Protein AF-A0A229SM67-F1 (afdb_monomer_lite)

Foldseek 3Di:
DVVVVVVLVVVLVVLLVVLLVLLVVLLVLLVVLLPDFAAQDPPGDRPPSLVCNVVSLVVSVVSLVVNVVRDDPQLNVLSVQLSVLSVVSSVVSVCLSVVDRNDRVVSVVVSVVSVVVSSVSNVVSSVSSVVSVVCVVDVVVDCLLVLLVQLCVLPPCPPPLNVVLVVLDQPQKFFLVNLVSLVSSLVSLVPPPNPDPDVVLVVLSVLLSVLSVQLNVLLVCWADDPPDPPGRITGLDPCCCPVPVPVSVVSSVSNNVSSVSNVVSVVVSVVVSVVPDPDDPPDDPDDDPDDDDDDDDDD

pLDDT: mean 74.36, std 17.08, range [28.66, 95.19]

Secondary structure (DSSP, 8-state):
-THHHHHHHHHHHHHHHHHHHHHHHHHHHHHHHHTSPPPSSTTSPPPHHHHHHHHHHHHHHHHHHHHHHHS-HHHHHHHHHHHHHHHHHHHHHHHHHHH-TT-HHHHHHHHHHHHHHHHHHHHHHHHHHHHHHHHHHHTTS-HHHHHHHHHHHHS-TT-HHHHHHHT----SEEEHHHHHHHHHHHHHHHHS----SSHHHHHHHHHHHHHHHHHHHHHTT-B--TT-TT--EEE--TTHHHH-HHHHHHHHHHHHHHHHHHHHHHHHHHHHHHTTS----------------------

Structure (mmCIF, N/CA/C/O backbone):
data_AF-A0A229SM67-F1
#
_entry.id   AF-A0A229SM67-F1
#
loop_
_atom_site.group_PDB
_atom_site.id
_atom_site.type_symbol
_atom_site.label_atom_id
_atom_site.label_alt_id
_atom_site.label_comp_id
_atom_site.label_asym_id
_atom_site.label_entity_id
_atom_site.label_seq_id
_atom_site.pdbx_PDB_ins_code
_atom_site.Cartn_x
_atom_site.Cartn_y
_atom_site.Cartn_z
_atom_site.occupancy
_atom_site.B_iso_or_equiv
_atom_site.auth_seq_id
_atom_site.auth_comp_id
_atom_site.auth_asym_id
_atom_site.auth_atom_id
_atom_site.pdbx_PDB_model_num
ATOM 1 N N . MET A 1 1 ? 16.888 -5.916 16.681 1.00 35.03 1 MET A N 1
ATOM 2 C CA . MET A 1 1 ? 16.927 -6.885 15.561 1.00 35.03 1 MET A CA 1
ATOM 3 C C . MET A 1 1 ? 15.943 -6.554 14.436 1.00 35.03 1 MET A C 1
ATOM 5 O O . MET A 1 1 ? 16.311 -6.764 13.295 1.00 35.03 1 MET A O 1
ATOM 9 N N . ALA A 1 2 ? 14.765 -5.972 14.706 1.00 32.78 2 ALA A N 1
ATOM 10 C CA . ALA A 1 2 ? 13.809 -5.564 13.661 1.00 32.78 2 ALA A CA 1
ATOM 11 C C . ALA A 1 2 ? 14.259 -4.377 12.771 1.00 32.78 2 ALA A C 1
ATOM 13 O O . ALA A 1 2 ? 13.828 -4.287 11.632 1.00 32.78 2 ALA A O 1
ATOM 14 N N . HIS A 1 3 ? 15.169 -3.514 13.245 1.00 28.98 3 HIS A N 1
ATOM 15 C CA . HIS A 1 3 ? 15.695 -2.375 12.468 1.00 28.98 3 HIS A CA 1
ATOM 16 C C . HIS A 1 3 ? 16.619 -2.766 11.295 1.00 28.98 3 HIS A C 1
ATOM 18 O O . HIS A 1 3 ? 16.755 -1.996 10.357 1.00 28.98 3 HIS A O 1
ATOM 24 N N . TYR A 1 4 ? 17.228 -3.957 11.325 1.00 28.66 4 TYR A N 1
ATOM 25 C CA . TYR A 1 4 ? 18.212 -4.384 10.315 1.00 28.66 4 TYR A CA 1
ATOM 26 C C . TYR A 1 4 ? 17.575 -4.926 9.025 1.00 28.66 4 TYR A C 1
ATOM 28 O O . TYR A 1 4 ? 18.214 -4.948 7.979 1.00 28.66 4 TYR A O 1
ATOM 36 N N . LEU A 1 5 ? 16.322 -5.390 9.090 1.00 35.59 5 LEU A N 1
ATOM 37 C CA . LEU A 1 5 ? 15.627 -5.976 7.937 1.00 35.59 5 LEU A CA 1
ATOM 38 C C . LEU A 1 5 ? 14.952 -4.914 7.053 1.00 35.59 5 LEU A C 1
ATOM 40 O O . LEU A 1 5 ? 14.727 -5.167 5.870 1.00 35.59 5 LEU A O 1
ATOM 44 N N . ASP A 1 6 ? 14.658 -3.740 7.618 1.00 36.56 6 ASP A N 1
ATOM 45 C CA . ASP A 1 6 ? 14.006 -2.624 6.920 1.00 36.56 6 ASP A CA 1
ATOM 46 C C . ASP A 1 6 ? 15.023 -1.788 6.113 1.00 36.56 6 ASP A C 1
ATOM 48 O O . ASP A 1 6 ? 14.778 -1.448 4.954 1.00 36.56 6 ASP A O 1
ATOM 52 N N . GLU A 1 7 ? 16.232 -1.577 6.657 1.00 43.41 7 GLU A N 1
ATOM 53 C CA . GLU A 1 7 ? 17.351 -0.943 5.934 1.00 43.41 7 GLU A CA 1
ATOM 54 C C . GLU A 1 7 ? 17.778 -1.758 4.701 1.00 43.41 7 GLU A C 1
ATOM 56 O O . GLU A 1 7 ? 17.892 -1.207 3.603 1.00 43.41 7 GLU A O 1
ATOM 61 N N . GLY A 1 8 ? 17.902 -3.085 4.835 1.00 47.59 8 GLY A N 1
ATOM 62 C CA . GLY A 1 8 ? 18.318 -3.958 3.731 1.00 47.59 8 GLY A CA 1
ATOM 63 C C . GLY A 1 8 ? 17.329 -4.003 2.556 1.00 47.59 8 GLY A C 1
ATOM 64 O O . GLY A 1 8 ? 17.731 -4.214 1.412 1.00 47.59 8 GLY A O 1
ATOM 65 N N . ARG A 1 9 ? 16.029 -3.762 2.789 1.00 51.59 9 ARG A N 1
ATOM 66 C CA . ARG A 1 9 ? 15.006 -3.761 1.724 1.00 51.59 9 ARG A CA 1
ATOM 67 C C . ARG A 1 9 ? 15.067 -2.483 0.878 1.00 51.59 9 ARG A C 1
ATOM 69 O O . ARG A 1 9 ? 14.961 -2.554 -0.349 1.00 51.59 9 ARG A O 1
ATOM 76 N N . GLY A 1 10 ? 15.273 -1.330 1.518 1.00 59.19 10 GLY A N 1
ATOM 77 C CA . GLY A 1 10 ? 15.520 -0.063 0.824 1.00 59.19 10 GLY A CA 1
ATOM 78 C C . GLY A 1 10 ? 16.834 -0.086 0.041 1.00 59.19 10 GLY A C 1
ATOM 79 O O . GLY A 1 10 ? 16.895 0.388 -1.094 1.00 59.19 10 GLY A O 1
ATOM 80 N N . GLU A 1 11 ? 17.861 -0.712 0.611 1.00 64.56 11 GLU A N 1
ATOM 81 C CA . GLU A 1 11 ? 19.179 -0.868 -0.002 1.00 64.56 11 GLU A CA 1
ATOM 82 C C . GLU A 1 11 ? 19.124 -1.683 -1.305 1.00 64.56 11 GLU A C 1
ATOM 84 O O . GLU A 1 11 ? 19.594 -1.212 -2.340 1.00 64.56 11 GLU A O 1
ATOM 89 N N . VAL A 1 12 ? 18.445 -2.838 -1.322 1.00 66.75 12 VAL A N 1
ATOM 90 C CA . VAL A 1 12 ? 18.331 -3.690 -2.526 1.00 66.75 12 VAL A CA 1
ATOM 91 C C . VAL A 1 12 ? 17.613 -2.972 -3.676 1.00 66.75 12 VAL A C 1
ATOM 93 O O . VAL A 1 12 ? 18.037 -3.068 -4.830 1.00 66.75 12 VAL A O 1
ATOM 96 N N . LEU A 1 13 ? 16.539 -2.223 -3.392 1.00 70.00 13 LEU A N 1
ATOM 97 C CA . LEU A 1 13 ? 15.817 -1.456 -4.417 1.00 70.00 13 LEU A CA 1
ATOM 98 C C . LEU A 1 13 ? 16.638 -0.278 -4.942 1.00 70.00 13 LEU A C 1
ATOM 100 O O . LEU A 1 13 ? 16.595 0.010 -6.140 1.00 70.00 13 LEU A O 1
ATOM 104 N N . ASN A 1 14 ? 17.400 0.384 -4.073 1.00 73.56 14 ASN A N 1
ATOM 105 C CA . ASN A 1 14 ? 18.311 1.447 -4.482 1.00 73.56 14 ASN A CA 1
ATOM 106 C C . ASN A 1 14 ? 19.425 0.906 -5.385 1.00 73.56 14 ASN A C 1
ATOM 108 O O . ASN A 1 14 ? 19.701 1.509 -6.422 1.00 73.56 14 ASN A O 1
ATOM 112 N N . VAL A 1 15 ? 19.983 -0.264 -5.065 1.00 72.88 15 VAL A N 1
ATOM 113 C CA . VAL A 1 15 ? 20.985 -0.945 -5.900 1.00 72.88 15 VAL A CA 1
ATOM 114 C C . VAL A 1 15 ? 20.388 -1.369 -7.247 1.00 72.88 15 VAL A C 1
ATOM 116 O O . VAL A 1 15 ? 20.978 -1.081 -8.287 1.00 72.88 15 VAL A O 1
ATOM 119 N N . CYS A 1 16 ? 19.175 -1.936 -7.278 1.00 75.94 16 CYS A N 1
ATOM 120 C CA . CYS A 1 16 ? 18.495 -2.287 -8.535 1.00 75.94 16 CYS A CA 1
ATOM 121 C C . CYS A 1 16 ? 18.203 -1.058 -9.414 1.00 75.94 16 CYS A C 1
ATOM 123 O O . CYS A 1 16 ? 18.394 -1.108 -10.628 1.00 75.94 16 CYS A O 1
ATOM 125 N N . ARG A 1 17 ? 17.765 0.064 -8.822 1.00 80.94 17 ARG A N 1
ATOM 126 C CA . ARG A 1 17 ? 17.540 1.327 -9.551 1.00 80.94 17 ARG A CA 1
ATOM 127 C C . ARG A 1 17 ? 18.841 1.927 -10.070 1.00 80.94 17 ARG A C 1
ATOM 129 O O . ARG A 1 17 ? 18.856 2.446 -11.183 1.00 80.94 17 ARG A O 1
ATOM 136 N N . SER A 1 18 ? 19.905 1.873 -9.271 1.00 78.81 18 SER A N 1
ATOM 137 C CA . SER A 1 18 ? 21.238 2.333 -9.669 1.00 78.81 18 SER A CA 1
ATOM 138 C C . SER A 1 18 ? 21.731 1.550 -10.887 1.00 78.81 18 SER A C 1
ATOM 140 O O . SER A 1 18 ? 22.055 2.154 -11.910 1.00 78.81 18 SER A O 1
ATOM 142 N N . TYR A 1 19 ? 21.640 0.217 -10.822 1.00 83.81 19 TYR A N 1
ATOM 143 C CA . TYR A 1 19 ? 21.992 -0.685 -11.916 1.00 83.81 19 TYR A CA 1
ATOM 144 C C . TYR A 1 19 ? 21.168 -0.420 -13.184 1.00 83.81 19 TYR A C 1
ATOM 146 O O . TYR A 1 19 ? 21.716 -0.292 -14.277 1.00 83.81 19 TYR A O 1
ATOM 154 N N . PHE A 1 20 ? 19.848 -0.257 -13.042 1.00 82.50 20 PHE A N 1
ATOM 155 C CA . PHE A 1 20 ? 18.962 0.045 -14.168 1.00 82.50 20 PHE A CA 1
ATOM 156 C C . PHE A 1 20 ? 19.325 1.361 -14.863 1.00 82.50 20 PHE A C 1
ATOM 158 O O . PHE A 1 20 ? 19.425 1.411 -16.087 1.00 82.50 20 PHE A O 1
ATOM 165 N N . ARG A 1 21 ? 19.570 2.425 -14.088 1.00 81.44 21 ARG A N 1
ATOM 166 C CA . ARG A 1 21 ? 19.962 3.734 -14.631 1.00 81.44 21 ARG A CA 1
ATOM 167 C C . ARG A 1 21 ? 21.306 3.668 -15.348 1.00 81.44 21 ARG A C 1
ATOM 169 O O . ARG A 1 21 ? 21.447 4.274 -16.407 1.00 81.44 21 ARG A O 1
ATOM 176 N N . ALA A 1 22 ? 22.272 2.930 -14.801 1.00 81.25 22 ALA A N 1
ATOM 177 C CA . ALA A 1 22 ? 23.560 2.725 -15.452 1.00 81.25 22 ALA A CA 1
ATOM 178 C C . ALA A 1 22 ? 23.408 1.971 -16.782 1.00 81.25 22 ALA A C 1
ATOM 180 O O . ALA A 1 22 ? 23.983 2.389 -17.784 1.00 81.25 22 ALA A O 1
ATOM 181 N N . ALA A 1 23 ? 22.578 0.924 -16.822 1.00 81.56 23 ALA A N 1
ATOM 182 C CA . ALA A 1 23 ? 22.298 0.175 -18.045 1.00 81.56 23 ALA A CA 1
ATOM 183 C C . ALA A 1 23 ? 21.598 1.034 -19.116 1.00 81.56 23 ALA A C 1
ATOM 185 O O . ALA A 1 23 ? 22.015 1.019 -20.272 1.00 81.56 23 ALA A O 1
ATOM 186 N N . GLN A 1 24 ? 20.599 1.843 -18.742 1.00 82.38 24 GLN A N 1
ATOM 187 C CA . GLN A 1 24 ? 19.925 2.772 -19.664 1.00 82.38 24 GLN A CA 1
ATOM 188 C C . GLN A 1 24 ? 20.869 3.859 -20.196 1.00 82.38 24 GLN A C 1
ATOM 190 O O . GLN A 1 24 ? 20.834 4.198 -21.379 1.00 82.38 24 GLN A O 1
ATOM 195 N N . ALA A 1 25 ? 21.739 4.399 -19.337 1.00 82.62 25 ALA A N 1
ATOM 196 C CA . ALA A 1 25 ? 22.746 5.369 -19.754 1.00 82.62 25 ALA A CA 1
ATOM 197 C C . ALA A 1 25 ? 23.737 4.753 -20.755 1.00 82.62 25 ALA A C 1
ATOM 199 O O . ALA A 1 25 ? 24.050 5.382 -21.768 1.00 82.62 25 ALA 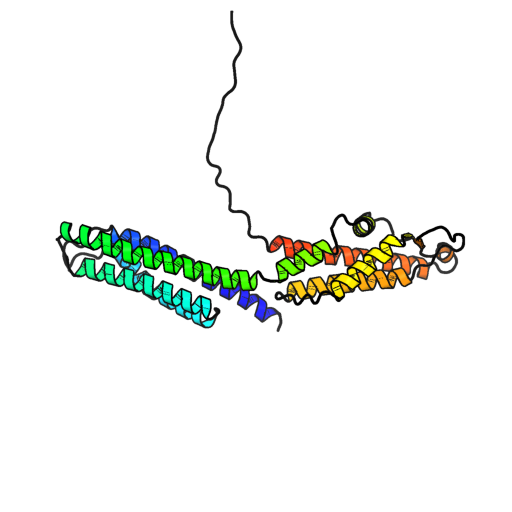A O 1
ATOM 200 N N . LEU A 1 26 ? 24.179 3.511 -20.519 1.00 85.12 26 LEU A N 1
ATOM 201 C CA . LEU A 1 26 ? 25.035 2.788 -21.459 1.00 85.12 26 LEU A CA 1
ATOM 202 C C . LEU A 1 26 ? 24.325 2.454 -22.766 1.00 85.12 26 LEU A C 1
ATOM 204 O O . LEU A 1 26 ? 24.939 2.566 -23.819 1.00 85.12 26 LEU A O 1
ATOM 208 N N . GLN A 1 27 ? 23.048 2.084 -22.728 1.00 86.56 27 GLN A N 1
ATOM 209 C CA . GLN A 1 27 ? 22.262 1.846 -23.934 1.00 86.56 27 GLN A CA 1
ATOM 210 C C . GLN A 1 27 ? 22.185 3.106 -24.809 1.00 86.56 27 GLN A C 1
ATOM 212 O O . GLN A 1 27 ? 22.406 3.045 -26.018 1.00 86.56 27 GLN A O 1
ATOM 217 N N . ALA A 1 28 ? 21.928 4.265 -24.199 1.00 82.81 28 ALA A N 1
ATOM 218 C CA . ALA A 1 28 ? 21.920 5.536 -24.914 1.00 82.81 28 ALA A CA 1
ATOM 219 C C . ALA A 1 28 ? 23.311 5.902 -25.466 1.00 82.81 28 ALA A C 1
ATOM 221 O O . ALA A 1 28 ? 23.411 6.450 -26.565 1.00 82.81 28 ALA A O 1
ATOM 222 N N . ALA A 1 29 ? 24.383 5.598 -24.726 1.00 84.62 29 ALA A N 1
ATOM 223 C CA . ALA A 1 29 ? 25.756 5.802 -25.182 1.00 84.62 29 ALA A CA 1
ATOM 224 C C . ALA A 1 29 ? 26.123 4.870 -26.347 1.00 84.62 29 ALA A C 1
ATOM 226 O O . ALA A 1 29 ? 26.692 5.343 -27.326 1.00 84.62 29 ALA A O 1
ATOM 227 N N . LEU A 1 30 ? 25.720 3.596 -26.283 1.00 83.81 30 LEU A N 1
ATOM 228 C CA . LEU A 1 30 ? 25.856 2.628 -27.370 1.00 83.81 30 LEU A CA 1
ATOM 229 C C . LEU A 1 30 ? 25.161 3.147 -28.626 1.00 83.81 30 LEU A C 1
ATOM 231 O O . LEU A 1 30 ? 25.793 3.262 -29.664 1.00 83.81 30 LEU A O 1
ATOM 235 N N . PHE A 1 31 ? 23.894 3.557 -28.543 1.00 84.31 31 PHE A N 1
ATOM 236 C CA . PHE A 1 31 ? 23.185 4.107 -29.704 1.00 84.31 31 PHE A CA 1
ATOM 237 C C . PHE A 1 31 ? 23.953 5.263 -30.368 1.00 84.31 31 PHE A C 1
ATOM 239 O O . PHE A 1 31 ? 24.062 5.326 -31.590 1.00 84.31 31 PHE A O 1
ATOM 246 N N . ARG A 1 32 ? 24.526 6.167 -29.562 1.00 83.94 32 ARG A N 1
ATOM 247 C CA . ARG A 1 32 ? 25.343 7.285 -30.060 1.00 83.94 32 ARG A CA 1
ATOM 248 C C . ARG A 1 32 ? 26.689 6.840 -30.628 1.00 83.94 32 ARG A C 1
ATOM 250 O O . ARG A 1 32 ? 27.199 7.517 -31.514 1.00 83.94 32 ARG A O 1
ATOM 257 N N . SER A 1 33 ? 27.273 5.763 -30.107 1.00 82.56 33 SER A N 1
ATOM 258 C CA . SER A 1 33 ? 28.550 5.234 -30.582 1.00 82.56 33 SER A CA 1
ATOM 259 C C . SER A 1 33 ? 28.401 4.516 -31.921 1.00 82.56 33 SER A C 1
ATOM 261 O O . SER A 1 33 ? 29.256 4.686 -32.779 1.00 82.56 33 SER A O 1
ATOM 263 N N . TRP A 1 34 ? 27.287 3.815 -32.140 1.00 79.31 34 TRP A N 1
ATOM 264 C CA . TRP A 1 34 ? 26.966 3.164 -33.414 1.00 79.31 34 TRP A CA 1
ATOM 265 C C . TRP A 1 34 ? 26.804 4.162 -34.568 1.00 79.31 34 TRP A C 1
ATOM 267 O O . TRP A 1 34 ? 27.300 3.926 -35.659 1.00 79.31 34 TRP A O 1
ATOM 277 N N . ILE A 1 35 ? 26.207 5.331 -34.315 1.00 77.00 35 ILE A N 1
ATOM 278 C CA . ILE A 1 35 ? 26.079 6.396 -35.328 1.00 77.00 35 ILE A CA 1
ATOM 279 C C . ILE A 1 35 ? 27.312 7.313 -35.421 1.00 77.00 35 ILE A C 1
ATOM 281 O O . ILE A 1 35 ? 27.300 8.284 -36.184 1.00 77.00 35 ILE A O 1
ATOM 285 N N . ALA A 1 36 ? 28.349 7.075 -34.611 1.00 76.81 36 ALA A N 1
ATOM 286 C CA . ALA A 1 36 ? 29.548 7.899 -34.626 1.00 76.81 36 ALA A CA 1
ATOM 287 C C . ALA A 1 36 ? 30.393 7.583 -35.870 1.00 76.81 36 ALA A C 1
ATOM 289 O O . ALA A 1 36 ? 30.535 6.419 -36.247 1.00 76.81 36 ALA A O 1
ATOM 290 N N . PRO A 1 37 ? 31.006 8.595 -36.508 1.00 72.00 37 PRO A N 1
ATOM 291 C CA . PRO A 1 37 ? 31.883 8.346 -37.640 1.00 72.00 37 PRO A CA 1
ATOM 292 C C . PRO A 1 37 ? 33.063 7.444 -37.223 1.00 72.00 37 PRO A C 1
ATOM 294 O O . PRO A 1 37 ? 33.601 7.606 -36.119 1.00 72.00 37 PRO A O 1
ATOM 297 N N . PRO A 1 38 ? 33.484 6.497 -38.083 1.00 68.31 38 PRO A N 1
ATOM 298 C CA . PRO A 1 38 ? 34.637 5.654 -37.802 1.00 68.31 38 PRO A CA 1
ATOM 299 C C . PRO A 1 38 ? 35.906 6.503 -37.704 1.00 68.31 38 PRO A C 1
ATOM 301 O O . PRO A 1 38 ? 36.008 7.571 -38.310 1.00 68.31 38 PRO A O 1
ATOM 304 N N . VAL A 1 39 ? 36.893 6.011 -36.955 1.00 68.00 39 VAL A N 1
ATOM 305 C CA . VAL A 1 39 ? 38.188 6.688 -36.847 1.00 68.00 39 VAL A CA 1
ATOM 306 C C . VAL A 1 39 ? 38.879 6.735 -38.212 1.00 68.00 39 VAL A C 1
ATOM 308 O O . VAL A 1 39 ? 38.902 5.753 -38.960 1.00 68.00 39 VAL A O 1
ATOM 311 N N . GLU A 1 40 ? 39.438 7.898 -38.546 1.00 68.44 40 GLU A N 1
ATOM 312 C CA . GLU A 1 40 ? 40.118 8.127 -39.828 1.00 68.44 40 GLU A CA 1
ATOM 313 C C . GLU A 1 40 ? 41.433 7.334 -39.935 1.00 68.44 40 GLU A C 1
ATOM 315 O O . GLU A 1 40 ? 41.872 6.990 -41.032 1.00 68.44 40 GLU A O 1
ATOM 320 N N . SER A 1 41 ? 42.049 7.010 -38.795 1.00 68.12 41 SER A N 1
ATOM 321 C CA . SER A 1 41 ? 43.261 6.199 -38.682 1.00 68.12 41 SER A CA 1
ATOM 322 C C . SER A 1 41 ? 43.333 5.510 -37.313 1.00 68.12 41 SER A C 1
ATOM 324 O O . SER A 1 41 ? 42.615 5.877 -36.387 1.00 68.12 41 SER A O 1
ATOM 326 N N . LEU A 1 42 ? 44.219 4.519 -37.170 1.00 67.75 42 LEU A N 1
ATOM 327 C CA . LEU A 1 42 ? 44.446 3.818 -35.896 1.00 67.75 42 LEU A CA 1
ATOM 328 C C . LEU A 1 42 ? 45.067 4.713 -34.807 1.00 67.75 42 LEU A C 1
ATOM 330 O O . LEU A 1 42 ? 44.924 4.411 -33.628 1.00 67.75 42 LEU A O 1
ATOM 334 N N . ASP A 1 43 ? 45.731 5.803 -35.201 1.00 73.50 43 ASP A N 1
ATOM 335 C CA . ASP A 1 43 ? 46.362 6.765 -34.287 1.00 73.50 43 ASP A CA 1
ATOM 336 C C . ASP A 1 43 ? 45.416 7.919 -33.896 1.00 73.50 43 ASP A C 1
ATOM 338 O O . ASP A 1 43 ? 45.781 8.789 -33.102 1.00 73.50 43 ASP A O 1
ATOM 342 N N . ALA A 1 44 ? 44.209 7.966 -34.474 1.00 72.81 44 ALA A N 1
ATOM 343 C CA . ALA A 1 44 ? 43.216 8.983 -34.161 1.00 72.81 44 ALA A CA 1
ATOM 344 C C . ALA A 1 44 ? 42.569 8.719 -32.788 1.00 72.81 44 ALA A C 1
ATOM 346 O O . ALA A 1 44 ? 42.375 7.564 -32.401 1.00 72.81 44 ALA A O 1
ATOM 347 N N . PRO A 1 45 ? 42.194 9.775 -32.041 1.00 72.31 45 PRO A N 1
ATOM 348 C CA . PRO A 1 45 ? 41.485 9.604 -30.783 1.00 72.31 45 PRO A CA 1
ATOM 349 C C . PRO A 1 45 ? 40.145 8.896 -31.015 1.00 72.31 45 PRO A C 1
ATOM 351 O O . PRO A 1 45 ? 39.396 9.226 -31.936 1.00 72.31 45 PRO A O 1
ATOM 354 N N . VAL A 1 46 ? 39.847 7.930 -30.147 1.00 73.12 46 VAL A N 1
ATOM 355 C CA . VAL A 1 46 ? 38.573 7.206 -30.132 1.00 73.12 46 VAL A CA 1
ATOM 356 C C . VAL A 1 46 ? 37.425 8.210 -29.941 1.00 73.12 46 VAL A C 1
ATOM 358 O O . VAL A 1 46 ? 37.544 9.099 -29.090 1.00 73.12 46 VAL A O 1
ATOM 361 N N . PRO A 1 47 ? 36.313 8.110 -30.698 1.00 79.44 47 PRO A N 1
ATOM 362 C CA . PRO A 1 47 ? 35.203 9.038 -30.544 1.00 79.44 47 PRO A CA 1
ATOM 363 C C . PRO A 1 47 ? 34.657 9.000 -29.116 1.00 79.44 47 PRO A C 1
ATOM 365 O O . PRO A 1 47 ? 34.538 7.934 -28.513 1.00 79.44 47 PRO A O 1
ATOM 368 N N . GLU A 1 48 ? 34.279 10.162 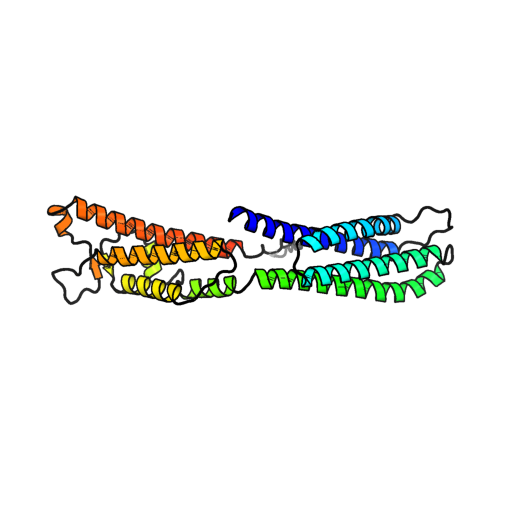-28.584 1.00 81.69 48 GLU A N 1
ATOM 369 C CA . GLU A 1 48 ? 33.851 10.312 -27.186 1.00 81.69 48 GLU A CA 1
ATOM 370 C C . GLU A 1 48 ? 32.744 9.319 -26.797 1.00 81.69 48 GLU A C 1
ATOM 372 O O . GLU A 1 48 ? 32.808 8.698 -25.740 1.00 81.69 48 GLU A O 1
ATOM 377 N N . ALA A 1 49 ? 31.768 9.093 -27.682 1.00 77.94 49 ALA A N 1
ATOM 378 C CA . ALA A 1 49 ? 30.688 8.136 -27.449 1.00 77.94 49 ALA A CA 1
ATOM 379 C C . ALA A 1 49 ? 31.191 6.690 -27.266 1.00 77.94 49 ALA A C 1
ATOM 381 O O . ALA A 1 49 ? 30.649 5.954 -26.448 1.00 77.94 49 ALA A O 1
ATOM 382 N N . VAL A 1 50 ? 32.247 6.299 -27.984 1.00 80.69 50 VAL A N 1
ATOM 383 C CA . VAL A 1 50 ? 32.880 4.976 -27.883 1.00 80.69 50 VAL A CA 1
ATOM 384 C C . VAL A 1 50 ? 33.666 4.860 -26.573 1.00 80.69 50 VAL A C 1
ATOM 386 O O . VAL A 1 50 ? 33.526 3.874 -25.853 1.00 80.69 50 VAL A O 1
ATOM 389 N N . ALA A 1 51 ? 34.413 5.903 -26.199 1.00 82.69 51 ALA A N 1
ATOM 390 C CA . ALA A 1 51 ? 35.158 5.947 -24.938 1.00 82.69 51 ALA A CA 1
ATOM 391 C C . ALA A 1 51 ? 34.234 5.900 -23.700 1.00 82.69 51 ALA A C 1
ATOM 393 O O . ALA A 1 51 ? 34.552 5.262 -22.694 1.00 82.69 51 ALA A O 1
ATOM 394 N N . VAL A 1 52 ? 33.058 6.534 -23.774 1.00 84.56 52 VAL A N 1
ATOM 395 C CA . VAL A 1 52 ? 32.027 6.471 -22.721 1.00 84.56 52 VAL A CA 1
ATOM 396 C C . VAL A 1 52 ? 31.486 5.049 -22.551 1.00 84.56 52 VAL A C 1
ATOM 398 O O . VAL A 1 52 ? 31.276 4.611 -21.418 1.00 84.56 52 VAL A O 1
ATOM 401 N N . VAL A 1 53 ? 31.287 4.309 -23.647 1.00 86.19 53 VAL A N 1
ATOM 402 C CA . VAL A 1 53 ? 30.891 2.892 -23.596 1.00 86.19 53 VAL A CA 1
ATOM 403 C C . VAL A 1 53 ? 32.009 2.043 -22.981 1.00 86.19 53 VAL A C 1
ATOM 405 O O . VAL A 1 53 ? 31.728 1.241 -22.089 1.00 86.19 53 VAL A O 1
ATOM 408 N N . GLU A 1 54 ? 33.268 2.270 -23.373 1.00 83.81 54 GLU A N 1
ATOM 409 C CA . GLU A 1 54 ? 34.442 1.561 -22.837 1.00 83.81 54 GLU A CA 1
ATOM 410 C C . GLU A 1 54 ? 34.544 1.663 -21.315 1.00 83.81 54 GLU A C 1
ATOM 412 O O . GLU A 1 54 ? 34.692 0.660 -20.621 1.00 83.81 54 GLU A O 1
ATOM 417 N N . ALA A 1 55 ? 34.429 2.882 -20.785 1.00 84.00 55 ALA A N 1
ATOM 418 C CA . ALA A 1 55 ? 34.482 3.136 -19.350 1.00 84.00 55 ALA A CA 1
ATOM 419 C C . ALA A 1 55 ? 33.209 2.658 -18.629 1.00 84.00 55 ALA A C 1
ATOM 421 O O . ALA A 1 55 ? 33.241 2.294 -17.449 1.00 84.00 55 ALA A O 1
ATOM 422 N N . GLY A 1 56 ? 32.080 2.651 -19.338 1.00 84.25 56 GLY A N 1
ATOM 423 C CA . GLY A 1 56 ? 30.779 2.267 -18.817 1.00 84.25 56 GLY A CA 1
ATOM 424 C C . GLY A 1 56 ? 30.644 0.773 -18.514 1.00 84.25 56 GLY A C 1
ATOM 425 O O . GLY A 1 56 ? 30.052 0.411 -17.494 1.00 84.25 56 GLY A O 1
ATOM 426 N N . VAL A 1 57 ? 31.204 -0.102 -19.358 1.00 89.31 57 VAL A N 1
ATOM 427 C CA . VAL A 1 57 ? 31.060 -1.565 -19.218 1.00 89.31 57 VAL A CA 1
ATOM 428 C C . VAL A 1 57 ? 31.683 -2.092 -17.908 1.00 89.31 57 VAL A C 1
ATOM 430 O O . VAL A 1 57 ? 30.990 -2.802 -17.172 1.00 89.31 57 VAL A O 1
ATOM 433 N N . PRO A 1 58 ? 32.923 -1.720 -17.523 1.00 85.44 58 PRO A N 1
ATOM 434 C CA . PRO A 1 58 ? 33.501 -2.098 -16.231 1.00 85.44 58 PRO A CA 1
ATOM 435 C C . PRO A 1 58 ? 32.720 -1.557 -15.028 1.00 85.44 58 PRO A C 1
ATOM 437 O O . PRO A 1 58 ? 32.607 -2.239 -14.009 1.00 85.44 58 PRO A O 1
ATOM 440 N N . ASN A 1 59 ? 32.157 -0.348 -15.133 1.00 85.00 59 ASN A N 1
ATOM 441 C CA . ASN A 1 59 ? 31.324 0.218 -14.073 1.00 85.00 59 ASN A CA 1
ATOM 442 C C . ASN A 1 59 ? 30.036 -0.600 -13.879 1.00 85.00 59 ASN A C 1
ATOM 444 O O . ASN A 1 59 ? 29.678 -0.940 -12.752 1.00 85.00 59 ASN A O 1
ATOM 448 N N . LEU A 1 60 ? 29.384 -0.994 -14.977 1.00 86.88 60 LEU A N 1
ATOM 449 C CA . LEU A 1 60 ? 28.200 -1.850 -14.934 1.00 86.88 60 LEU A CA 1
ATOM 450 C C . LEU A 1 60 ? 28.513 -3.238 -14.342 1.00 86.88 60 LEU A C 1
ATOM 452 O O . LEU A 1 60 ? 27.713 -3.768 -13.574 1.00 86.88 60 LEU A O 1
ATOM 456 N N . LEU A 1 61 ? 29.692 -3.805 -14.626 1.00 88.50 61 LEU A N 1
ATOM 457 C CA . LEU A 1 61 ? 30.152 -5.055 -14.006 1.00 88.50 61 LEU A CA 1
ATOM 458 C C . LEU A 1 61 ? 30.321 -4.923 -12.485 1.00 88.50 61 LEU A C 1
ATOM 460 O O . LEU A 1 61 ? 29.959 -5.835 -11.741 1.00 88.50 61 LEU A O 1
ATOM 464 N N . ASN A 1 62 ? 30.867 -3.804 -12.007 1.00 82.75 62 ASN A N 1
ATOM 465 C CA . ASN A 1 62 ? 30.999 -3.562 -10.570 1.00 82.75 62 ASN A CA 1
ATOM 466 C C . ASN A 1 62 ? 29.624 -3.477 -9.896 1.00 82.75 62 ASN A C 1
ATOM 468 O O . ASN A 1 62 ? 29.406 -4.134 -8.881 1.00 82.75 62 ASN A O 1
ATOM 472 N N . GLN A 1 63 ? 28.667 -2.778 -10.509 1.00 82.75 63 GLN A N 1
ATOM 473 C CA . GLN A 1 63 ? 27.298 -2.724 -9.994 1.00 82.75 63 GLN A CA 1
ATOM 474 C C . GLN A 1 63 ? 26.581 -4.084 -10.057 1.00 82.75 63 GLN A C 1
ATOM 476 O O . GLN A 1 63 ? 25.796 -4.404 -9.167 1.00 82.75 63 GLN A O 1
ATOM 481 N N . LEU A 1 64 ? 26.873 -4.926 -11.057 1.00 83.50 64 LEU A N 1
ATOM 482 C CA . LEU A 1 64 ? 26.370 -6.304 -11.102 1.00 83.50 64 LEU A CA 1
ATOM 483 C C . LEU A 1 64 ? 26.876 -7.124 -9.907 1.00 83.50 64 LEU A C 1
ATOM 485 O O . LEU A 1 64 ? 26.111 -7.892 -9.329 1.00 83.50 64 LEU A O 1
ATOM 489 N N . ARG A 1 65 ? 28.145 -6.958 -9.514 1.00 81.62 65 ARG A N 1
ATOM 490 C CA . ARG A 1 65 ? 28.722 -7.642 -8.342 1.00 81.62 65 ARG A CA 1
ATOM 491 C C . ARG A 1 65 ? 28.065 -7.193 -7.040 1.00 81.62 65 ARG A C 1
ATOM 493 O O . ARG A 1 65 ? 27.786 -8.031 -6.191 1.00 81.62 65 ARG A O 1
ATOM 500 N N . GLU A 1 66 ? 27.780 -5.902 -6.895 1.00 77.31 66 GLU A N 1
ATOM 501 C CA . GLU A 1 66 ? 27.007 -5.389 -5.755 1.00 77.31 66 GLU A CA 1
ATOM 502 C C . GLU A 1 66 ? 25.597 -5.995 -5.726 1.00 77.31 66 GLU A C 1
ATOM 504 O O . GLU A 1 66 ? 25.137 -6.480 -4.693 1.00 77.31 66 GLU A O 1
ATOM 509 N N . LEU A 1 67 ? 24.936 -6.059 -6.884 1.00 76.75 67 LEU A N 1
ATOM 510 C CA . LEU A 1 67 ? 23.601 -6.634 -7.021 1.00 76.75 67 LEU A CA 1
ATOM 511 C C . LEU A 1 67 ? 23.583 -8.142 -6.707 1.00 76.75 67 LEU A C 1
ATOM 513 O O . LEU A 1 67 ? 22.650 -8.621 -6.065 1.00 76.75 67 LEU A O 1
ATOM 517 N N . GLN A 1 68 ? 24.626 -8.886 -7.085 1.00 78.19 68 GLN A N 1
ATOM 518 C CA . GLN A 1 68 ? 24.792 -10.316 -6.780 1.00 78.19 68 GLN A CA 1
ATOM 519 C C . GLN A 1 68 ? 24.834 -10.630 -5.281 1.00 78.19 68 GLN A C 1
ATOM 521 O O . GLN A 1 68 ? 24.446 -11.727 -4.882 1.00 78.19 68 GLN A O 1
ATOM 526 N N . MET A 1 69 ? 25.278 -9.682 -4.455 1.00 73.75 69 MET A N 1
ATOM 527 C CA . MET A 1 69 ? 25.363 -9.857 -3.003 1.00 73.75 69 MET A CA 1
ATOM 528 C C . MET A 1 69 ? 24.022 -9.636 -2.291 1.00 73.75 69 MET A C 1
ATOM 530 O O . MET A 1 69 ? 23.869 -10.052 -1.145 1.00 73.75 69 MET A O 1
ATOM 534 N N . LEU A 1 70 ? 23.066 -8.971 -2.949 1.00 71.06 70 LEU A N 1
ATOM 535 C CA . LEU A 1 70 ? 21.884 -8.399 -2.297 1.00 71.06 70 LEU A CA 1
ATOM 536 C C . LEU A 1 70 ? 20.553 -8.851 -2.920 1.00 71.06 70 LEU A C 1
ATOM 538 O O . LEU A 1 70 ? 19.538 -8.925 -2.228 1.00 71.06 70 LEU A O 1
ATOM 542 N N . ALA A 1 71 ? 20.516 -9.140 -4.222 1.00 70.94 71 ALA A N 1
ATOM 543 C CA . ALA A 1 71 ? 19.274 -9.384 -4.950 1.00 70.94 71 ALA A CA 1
ATOM 544 C C . ALA A 1 71 ? 18.850 -10.862 -4.985 1.00 70.94 71 ALA A C 1
ATOM 546 O O . ALA A 1 71 ? 19.620 -11.782 -4.715 1.00 70.94 71 ALA A O 1
ATOM 547 N N . ALA A 1 72 ? 17.592 -11.107 -5.365 1.00 72.38 72 ALA A N 1
ATOM 548 C CA . ALA A 1 72 ? 17.096 -12.464 -5.544 1.00 72.38 72 ALA A CA 1
ATOM 549 C C . ALA A 1 72 ? 17.731 -13.126 -6.788 1.00 72.38 72 ALA A C 1
ATOM 551 O O . ALA A 1 72 ? 17.978 -12.439 -7.784 1.00 72.38 72 ALA A O 1
ATOM 552 N N . PRO A 1 73 ? 17.888 -14.467 -6.818 1.00 76.38 73 PRO A N 1
ATOM 553 C CA . PRO A 1 73 ? 18.543 -15.181 -7.922 1.00 76.38 73 PRO A CA 1
ATOM 554 C C . PRO A 1 73 ? 17.989 -14.871 -9.320 1.00 76.38 73 PRO A C 1
ATOM 556 O O . PRO A 1 73 ? 18.733 -14.845 -10.296 1.00 76.38 73 PRO A O 1
ATOM 559 N N . ARG A 1 74 ? 16.683 -14.598 -9.433 1.00 75.06 74 ARG A N 1
ATOM 560 C CA . ARG A 1 74 ? 16.044 -14.243 -10.711 1.00 75.06 74 ARG A CA 1
ATOM 561 C C . ARG A 1 74 ? 16.455 -12.860 -11.218 1.00 75.06 74 ARG A C 1
ATOM 563 O O . ARG A 1 74 ? 16.630 -12.697 -12.419 1.00 75.06 74 ARG A O 1
ATOM 570 N N . VAL A 1 75 ? 16.620 -11.887 -10.322 1.00 80.56 75 VAL A N 1
ATOM 571 C CA . VAL A 1 75 ? 17.103 -10.547 -10.687 1.00 80.56 75 VAL A CA 1
ATOM 572 C C . VAL A 1 75 ? 18.597 -10.579 -10.964 1.00 80.56 75 VAL A C 1
ATOM 574 O O . VAL A 1 75 ? 19.035 -9.945 -11.914 1.00 80.56 75 VAL A O 1
ATOM 577 N N . ILE A 1 76 ? 19.357 -11.398 -10.232 1.00 80.75 76 ILE A N 1
ATOM 578 C CA . ILE A 1 76 ? 20.770 -11.657 -10.535 1.00 80.75 76 ILE A CA 1
ATOM 579 C C . ILE A 1 76 ? 20.933 -12.232 -11.948 1.00 80.75 76 ILE A C 1
ATOM 581 O O . ILE A 1 76 ? 21.761 -11.739 -12.708 1.00 80.75 76 ILE A O 1
ATOM 585 N N . SER A 1 77 ? 20.134 -13.240 -12.315 1.00 83.31 77 SER A N 1
ATOM 586 C CA . SER A 1 77 ? 20.176 -13.841 -13.655 1.00 83.31 77 SER A CA 1
ATOM 587 C C . SER A 1 77 ? 19.854 -12.814 -14.740 1.00 83.31 77 SER A C 1
ATOM 589 O O . SER A 1 77 ? 20.627 -12.661 -15.677 1.00 83.31 77 SER A O 1
ATOM 591 N N . ALA A 1 78 ? 18.766 -12.054 -14.581 1.00 83.25 78 ALA A N 1
ATOM 592 C CA . ALA A 1 78 ? 18.373 -11.054 -15.571 1.00 83.25 78 ALA A CA 1
ATOM 593 C C . ALA A 1 78 ? 19.376 -9.888 -15.674 1.00 83.25 78 ALA A C 1
ATOM 595 O O . ALA A 1 78 ? 19.596 -9.356 -16.758 1.00 83.25 78 ALA A O 1
ATOM 596 N N . ALA A 1 79 ? 20.013 -9.500 -14.564 1.00 85.75 79 ALA A N 1
ATOM 597 C CA . ALA A 1 79 ? 21.079 -8.500 -14.563 1.00 85.75 79 ALA A CA 1
ATOM 598 C C . ALA A 1 79 ? 22.326 -9.015 -15.294 1.00 85.75 79 ALA A C 1
ATOM 600 O O . ALA A 1 79 ? 22.930 -8.287 -16.073 1.00 85.75 79 ALA A O 1
ATOM 601 N N . ALA A 1 80 ? 22.698 -10.280 -15.085 1.00 88.56 80 ALA A N 1
ATOM 602 C CA . ALA A 1 80 ? 23.807 -10.897 -15.805 1.00 88.56 80 ALA A CA 1
ATOM 603 C C . ALA A 1 80 ? 23.534 -10.962 -17.318 1.00 88.56 80 ALA A C 1
ATOM 605 O O . ALA A 1 80 ? 24.408 -10.607 -18.105 1.00 88.56 80 ALA A O 1
ATOM 606 N N . ASP A 1 81 ? 22.312 -11.322 -17.720 1.00 90.12 81 ASP A N 1
ATOM 607 C CA . ASP A 1 81 ? 21.907 -11.354 -19.130 1.00 90.12 81 ASP A CA 1
ATOM 608 C C . ASP A 1 81 ? 21.943 -9.954 -19.772 1.00 90.12 81 ASP A C 1
ATOM 610 O O . ASP A 1 81 ? 22.418 -9.796 -20.900 1.00 90.12 81 ASP A O 1
ATOM 614 N N . LEU A 1 82 ? 21.504 -8.919 -19.042 1.00 92.06 82 LEU A N 1
ATOM 615 C CA . LEU A 1 82 ? 21.586 -7.521 -19.479 1.00 92.06 82 LEU A CA 1
ATOM 616 C C . LEU A 1 82 ? 23.034 -7.037 -19.608 1.00 92.06 82 LEU A C 1
ATOM 618 O O . LEU A 1 82 ? 23.387 -6.416 -20.612 1.00 92.06 82 LEU A O 1
ATOM 622 N N . TYR A 1 83 ? 23.886 -7.354 -18.634 1.00 93.38 83 TYR A N 1
ATOM 623 C CA . TYR A 1 83 ? 25.313 -7.052 -18.709 1.00 93.38 83 TYR A CA 1
ATOM 624 C C . TYR A 1 83 ? 25.970 -7.708 -19.930 1.00 93.38 83 TYR A C 1
ATOM 626 O O . TYR A 1 83 ? 26.673 -7.031 -20.677 1.00 93.38 83 TYR A O 1
ATOM 634 N N . GLU A 1 84 ? 25.720 -8.996 -20.173 1.00 93.88 84 GLU A N 1
ATOM 635 C CA . GLU A 1 84 ? 26.296 -9.707 -21.319 1.00 93.88 84 GLU A CA 1
ATOM 636 C C . GLU A 1 84 ? 25.780 -9.165 -22.658 1.00 93.88 84 GLU A C 1
ATOM 638 O O . GLU A 1 84 ? 26.548 -9.072 -23.615 1.00 93.88 84 GLU A O 1
ATOM 643 N N . ALA A 1 85 ? 24.511 -8.749 -22.737 1.00 90.00 85 ALA A N 1
ATOM 644 C CA . ALA A 1 85 ? 23.969 -8.102 -23.931 1.00 90.00 85 ALA A CA 1
ATOM 645 C C . ALA A 1 85 ? 24.663 -6.759 -24.223 1.00 90.00 85 ALA A C 1
ATOM 647 O O . ALA A 1 85 ? 25.067 -6.514 -25.361 1.00 90.00 85 ALA A O 1
ATOM 648 N N . ILE A 1 86 ? 24.846 -5.920 -23.197 1.00 90.56 86 ILE A N 1
ATOM 649 C CA . ILE A 1 86 ? 25.534 -4.624 -23.308 1.00 90.56 86 ILE A CA 1
ATOM 650 C C . ILE A 1 86 ? 27.013 -4.819 -23.658 1.00 90.56 86 ILE A C 1
ATOM 652 O O . ILE A 1 86 ? 27.521 -4.144 -24.551 1.00 90.56 86 ILE A O 1
ATOM 656 N N . ARG A 1 87 ? 27.694 -5.768 -23.008 1.00 92.56 87 ARG A N 1
ATOM 657 C CA . ARG A 1 87 ? 29.094 -6.100 -23.295 1.00 92.56 87 ARG A CA 1
ATOM 658 C C . ARG A 1 87 ? 29.273 -6.580 -24.731 1.00 92.56 87 ARG A C 1
ATOM 660 O O . ARG A 1 87 ? 30.125 -6.062 -25.436 1.00 92.56 87 ARG A O 1
ATOM 667 N N . ALA A 1 88 ? 28.434 -7.508 -25.189 1.00 90.38 88 ALA A N 1
ATOM 668 C CA . ALA A 1 88 ? 28.504 -8.012 -26.557 1.00 90.38 88 ALA A CA 1
ATOM 669 C C . ALA A 1 88 ? 28.231 -6.916 -27.602 1.00 90.38 88 ALA A C 1
ATOM 671 O O . ALA A 1 88 ? 28.840 -6.932 -28.668 1.00 90.38 88 ALA A O 1
ATOM 672 N N . ALA A 1 89 ? 27.329 -5.972 -27.310 1.00 88.81 89 ALA A N 1
ATOM 673 C CA . ALA A 1 89 ? 27.086 -4.814 -28.168 1.00 88.81 89 ALA A CA 1
ATOM 674 C C . ALA A 1 89 ? 28.299 -3.871 -28.217 1.00 88.81 89 ALA A C 1
ATOM 676 O O . ALA A 1 89 ? 28.668 -3.417 -29.297 1.00 88.81 89 ALA A O 1
ATOM 677 N N . ALA A 1 90 ? 28.936 -3.615 -27.070 1.00 88.00 90 ALA A N 1
ATOM 678 C CA . ALA A 1 90 ? 30.160 -2.825 -26.995 1.00 88.00 90 ALA A CA 1
ATOM 679 C C . ALA A 1 90 ? 31.306 -3.495 -27.768 1.00 88.00 90 ALA A C 1
ATOM 681 O O . ALA A 1 90 ? 31.905 -2.858 -28.625 1.00 88.00 90 ALA A O 1
ATOM 682 N N . ASP A 1 91 ? 31.563 -4.785 -27.540 1.00 86.62 91 ASP A N 1
ATOM 683 C CA . ASP A 1 91 ? 32.625 -5.536 -28.223 1.00 86.62 91 ASP A CA 1
ATOM 684 C C . ASP A 1 91 ? 32.422 -5.544 -29.748 1.00 86.62 91 ASP A C 1
ATOM 686 O O . ASP A 1 91 ? 33.365 -5.320 -30.507 1.00 86.62 91 ASP A O 1
ATOM 690 N N . ALA A 1 92 ? 31.183 -5.747 -30.216 1.00 84.25 92 ALA A N 1
ATOM 691 C CA . ALA A 1 92 ? 30.855 -5.693 -31.640 1.00 84.25 92 ALA A CA 1
ATOM 692 C C . ALA A 1 92 ? 31.107 -4.301 -32.238 1.00 84.25 92 ALA A C 1
ATOM 694 O O . ALA A 1 92 ? 31.664 -4.188 -33.331 1.00 84.25 92 ALA A O 1
ATOM 695 N N . GLN A 1 93 ? 30.747 -3.246 -31.505 1.00 82.12 93 GLN A N 1
ATOM 696 C CA . GLN A 1 93 ? 30.999 -1.867 -31.905 1.00 82.12 93 GLN A CA 1
ATOM 697 C C . GLN A 1 93 ? 32.508 -1.565 -31.944 1.00 82.12 93 GLN A C 1
ATOM 699 O O . GLN A 1 93 ? 33.000 -1.029 -32.937 1.00 82.12 93 GLN A O 1
ATOM 704 N N . PHE A 1 94 ? 33.277 -1.985 -30.938 1.00 79.12 94 PHE A N 1
ATOM 705 C CA . PHE A 1 94 ? 34.736 -1.847 -30.930 1.00 79.12 94 PHE A CA 1
ATOM 706 C C . PHE A 1 94 ? 35.399 -2.565 -32.107 1.00 79.12 94 PHE A C 1
ATOM 708 O O . PHE A 1 94 ? 36.224 -1.974 -32.805 1.00 79.12 94 PHE A O 1
ATOM 715 N N . GLU A 1 95 ? 35.017 -3.812 -32.379 1.00 77.00 95 GLU A N 1
ATOM 716 C CA . GLU A 1 95 ? 35.549 -4.575 -33.510 1.00 77.00 95 GLU A CA 1
ATOM 717 C C . GLU A 1 95 ? 35.230 -3.910 -34.858 1.00 77.00 95 GLU A C 1
ATOM 719 O O . GLU A 1 95 ? 36.070 -3.922 -35.759 1.00 77.00 95 GLU A O 1
ATOM 724 N N . LEU A 1 96 ? 34.063 -3.274 -35.001 1.00 70.44 96 LEU A N 1
ATOM 725 C CA . LEU A 1 96 ? 33.715 -2.515 -36.206 1.00 70.44 96 LEU A CA 1
ATOM 726 C C . LEU A 1 96 ? 34.593 -1.271 -36.387 1.00 70.44 96 LEU A C 1
ATOM 728 O O . LEU A 1 96 ? 35.081 -1.032 -37.495 1.00 70.44 96 LEU A O 1
ATOM 732 N N . HIS A 1 97 ? 34.864 -0.523 -35.314 1.00 67.69 97 HIS A N 1
ATOM 733 C CA . HIS A 1 97 ? 35.764 0.634 -35.375 1.00 67.69 97 HIS A CA 1
ATOM 734 C C . HIS A 1 97 ? 37.228 0.237 -35.617 1.00 67.69 97 HIS A C 1
ATOM 736 O O . HIS A 1 97 ? 37.945 0.959 -36.309 1.00 67.69 97 HIS A O 1
ATOM 742 N N . LEU A 1 98 ? 37.675 -0.915 -35.106 1.00 66.50 98 LEU A N 1
ATOM 743 C CA . LEU A 1 98 ? 39.055 -1.389 -35.259 1.00 66.50 98 LEU A CA 1
ATOM 744 C C . LEU A 1 98 ? 39.326 -2.068 -36.613 1.00 66.50 98 LEU A C 1
ATOM 746 O O . LEU A 1 98 ? 40.430 -1.951 -37.146 1.00 66.50 98 LEU A O 1
ATOM 750 N N . ARG A 1 99 ? 38.349 -2.776 -37.198 1.00 63.56 99 ARG A N 1
ATOM 751 C CA . ARG A 1 99 ? 38.549 -3.559 -38.437 1.00 63.56 99 ARG A CA 1
ATOM 752 C C . ARG A 1 99 ? 38.312 -2.792 -39.737 1.00 63.56 99 ARG A C 1
ATOM 754 O O . ARG A 1 99 ? 38.526 -3.363 -40.807 1.00 63.56 99 ARG A O 1
ATOM 761 N N . SER A 1 100 ? 37.839 -1.548 -39.706 1.00 56.88 100 SER A N 1
ATOM 762 C CA . SER A 1 100 ? 37.545 -0.778 -40.931 1.00 56.88 100 SER A CA 1
ATOM 763 C C . SER A 1 100 ? 37.895 0.717 -40.844 1.00 56.88 100 SER A C 1
ATOM 765 O O . SER A 1 100 ? 37.043 1.558 -41.144 1.00 56.88 100 SER A O 1
ATOM 767 N N . PRO A 1 101 ? 39.148 1.084 -40.502 1.00 57.03 101 PRO A N 1
ATOM 768 C CA . PRO A 1 101 ? 39.580 2.477 -40.576 1.00 57.03 101 PRO A CA 1
ATOM 769 C C . PRO A 1 101 ? 39.453 3.004 -42.017 1.00 57.03 101 PRO A C 1
ATOM 771 O O . PRO A 1 101 ? 39.901 2.365 -42.973 1.00 57.03 101 PRO A O 1
ATOM 774 N N . GLY A 1 102 ? 38.807 4.163 -42.178 1.00 55.03 102 GLY A N 1
ATOM 775 C CA . GLY A 1 102 ? 38.731 4.895 -43.450 1.00 55.03 102 GLY A CA 1
ATOM 776 C C . GLY A 1 102 ? 37.771 4.363 -44.529 1.00 55.03 102 GLY A C 1
ATOM 777 O O . GLY A 1 102 ? 37.807 4.876 -45.646 1.00 55.03 102 GLY A O 1
ATOM 778 N N . ASN A 1 103 ? 36.903 3.376 -44.252 1.00 57.72 103 ASN A N 1
ATOM 779 C CA . ASN A 1 103 ? 35.996 2.802 -45.265 1.00 57.72 103 ASN A CA 1
ATOM 780 C C . ASN A 1 103 ? 34.505 2.927 -44.889 1.00 57.72 103 ASN A C 1
ATOM 782 O O . ASN A 1 103 ? 33.812 1.935 -44.658 1.00 57.72 103 ASN A O 1
ATOM 786 N N . GLY A 1 104 ? 34.012 4.170 -44.833 1.00 54.81 104 GLY A N 1
ATOM 787 C CA . GLY A 1 104 ? 32.689 4.522 -44.292 1.00 54.81 104 GLY A CA 1
ATOM 788 C C . GLY A 1 104 ? 31.486 3.823 -44.941 1.00 54.81 104 GLY A C 1
ATOM 789 O O . GLY A 1 104 ? 30.511 3.552 -44.255 1.00 54.81 104 GLY A O 1
ATOM 790 N N . GLY A 1 105 ? 31.555 3.452 -46.227 1.00 51.72 105 GLY A N 1
ATOM 791 C CA . GLY A 1 105 ? 30.428 2.815 -46.928 1.00 51.72 105 GLY A CA 1
ATOM 792 C C . GLY A 1 105 ? 30.161 1.357 -46.530 1.00 51.72 105 GLY A C 1
ATOM 793 O O . GLY A 1 105 ? 29.018 0.923 -46.538 1.00 51.72 105 GLY A O 1
ATOM 794 N N . ARG A 1 106 ? 31.199 0.597 -46.150 1.00 47.91 106 ARG A N 1
ATOM 795 C CA . ARG A 1 106 ? 31.062 -0.809 -45.717 1.00 47.91 106 ARG A CA 1
ATOM 796 C C . ARG A 1 106 ? 30.716 -0.921 -44.229 1.00 47.91 106 ARG A C 1
ATOM 798 O O . ARG A 1 106 ? 30.163 -1.935 -43.815 1.00 47.91 106 ARG A O 1
ATOM 805 N N . VAL A 1 107 ? 31.034 0.126 -43.461 1.00 50.22 107 VAL A N 1
ATOM 806 C CA . VAL A 1 107 ? 30.618 0.294 -42.066 1.00 50.22 107 VAL A CA 1
ATOM 807 C C . VAL A 1 107 ? 29.099 0.446 -42.019 1.00 50.22 107 VAL A C 1
ATOM 809 O O . VAL A 1 107 ? 28.484 -0.402 -41.406 1.00 50.22 107 VAL A O 1
ATOM 812 N N . CYS A 1 108 ? 28.480 1.363 -42.774 1.00 50.44 108 CYS A N 1
ATOM 813 C CA . CYS A 1 108 ? 27.025 1.615 -42.740 1.00 50.44 108 CYS A CA 1
ATOM 814 C C . CYS A 1 108 ? 26.103 0.388 -42.970 1.00 50.44 108 CYS A C 1
ATOM 816 O O . CYS A 1 108 ? 25.052 0.278 -42.332 1.00 50.44 108 CYS A O 1
ATOM 818 N N . ASP A 1 109 ? 26.472 -0.537 -43.864 1.00 49.91 109 ASP A N 1
ATOM 819 C CA . ASP A 1 109 ? 25.639 -1.713 -44.180 1.00 49.91 109 ASP A CA 1
ATOM 820 C C . ASP A 1 109 ? 25.817 -2.861 -43.163 1.00 49.91 109 ASP A C 1
ATOM 822 O O . ASP A 1 109 ? 24.840 -3.508 -42.786 1.00 49.91 109 ASP A O 1
ATOM 826 N N . LEU A 1 110 ? 27.046 -3.099 -42.676 1.00 54.84 110 LEU A N 1
ATOM 827 C CA . LEU A 1 110 ? 27.322 -4.046 -41.576 1.00 54.84 110 LEU A CA 1
ATOM 828 C C . LEU A 1 110 ? 26.811 -3.519 -40.229 1.00 54.84 110 LEU A C 1
ATOM 830 O O . LEU A 1 110 ? 26.394 -4.298 -39.372 1.00 54.84 110 LEU A O 1
ATOM 834 N N . ASP A 1 111 ? 26.842 -2.199 -40.075 1.00 64.62 111 ASP A N 1
ATOM 835 C CA . ASP A 1 111 ? 26.337 -1.440 -38.942 1.00 64.62 111 ASP A CA 1
ATOM 836 C C . ASP A 1 111 ? 24.836 -1.663 -38.803 1.00 64.62 111 ASP A C 1
ATOM 838 O O . ASP A 1 111 ? 24.407 -2.108 -37.757 1.00 64.62 111 ASP A O 1
ATOM 842 N N . SER A 1 112 ? 24.042 -1.557 -39.869 1.00 69.12 112 SER A N 1
ATOM 843 C CA . SER A 1 112 ? 22.578 -1.665 -39.754 1.00 69.12 112 SER A CA 1
ATOM 844 C C . SER A 1 112 ? 22.072 -3.020 -39.216 1.00 69.12 112 SER A C 1
ATOM 846 O O . SER A 1 112 ? 21.197 -3.045 -38.345 1.00 69.12 112 SER A O 1
ATOM 848 N N . GLU A 1 113 ? 22.608 -4.155 -39.688 1.00 76.81 113 GLU A N 1
ATOM 849 C CA . GLU A 1 113 ? 22.196 -5.487 -39.204 1.00 76.81 113 GLU A CA 1
ATOM 850 C C . GLU A 1 113 ? 22.760 -5.806 -37.812 1.00 76.81 113 GLU A C 1
ATOM 852 O O . GLU A 1 113 ? 22.031 -6.309 -36.950 1.00 76.81 113 GLU A O 1
ATOM 857 N N . ALA A 1 114 ? 24.040 -5.498 -37.569 1.00 79.12 114 ALA A N 1
ATOM 858 C CA . ALA A 1 114 ? 24.665 -5.704 -36.265 1.00 79.12 114 ALA A CA 1
ATOM 859 C C . ALA A 1 114 ? 24.020 -4.801 -35.204 1.00 79.12 114 ALA A C 1
ATOM 861 O O . ALA A 1 114 ? 23.664 -5.274 -34.124 1.00 79.12 114 ALA A O 1
ATOM 862 N N . PHE A 1 115 ? 23.778 -3.537 -35.537 1.00 81.25 115 PHE A N 1
ATOM 863 C CA . PHE A 1 115 ? 23.066 -2.569 -34.717 1.00 81.25 115 PHE A CA 1
ATOM 864 C C . PHE A 1 115 ? 21.661 -3.059 -34.374 1.00 81.25 115 PHE A C 1
ATOM 866 O O . PHE A 1 115 ? 21.306 -3.082 -33.196 1.00 81.25 115 PHE A O 1
ATOM 873 N N . ALA A 1 116 ? 20.869 -3.494 -35.362 1.00 83.38 116 ALA A N 1
ATOM 874 C CA . ALA A 1 116 ? 19.519 -3.996 -35.114 1.00 83.38 116 ALA A CA 1
ATOM 875 C C . ALA A 1 116 ? 19.531 -5.248 -34.220 1.00 83.38 116 ALA A C 1
ATOM 877 O O . ALA A 1 116 ? 18.736 -5.350 -33.283 1.00 83.38 116 ALA A O 1
ATOM 878 N N . HIS A 1 117 ? 20.461 -6.178 -34.462 1.00 87.19 117 HIS A N 1
ATOM 879 C CA . HIS A 1 117 ? 20.620 -7.382 -33.649 1.00 87.19 117 HIS A CA 1
ATOM 880 C C . HIS A 1 117 ? 21.006 -7.057 -32.199 1.00 87.19 117 HIS A C 1
ATOM 882 O O . HIS A 1 117 ? 20.368 -7.538 -31.260 1.00 87.19 117 HIS A O 1
ATOM 888 N N . HIS A 1 118 ? 22.047 -6.248 -32.000 1.00 88.88 118 HIS A N 1
ATOM 889 C CA . HIS A 1 118 ? 22.573 -5.934 -30.674 1.00 88.88 118 HIS A CA 1
ATOM 890 C C . HIS A 1 118 ? 21.646 -5.005 -29.889 1.00 88.88 118 HIS A C 1
ATOM 892 O O . HIS A 1 118 ? 21.396 -5.273 -28.714 1.00 88.88 118 HIS A O 1
ATOM 898 N N . SER A 1 119 ? 21.065 -3.987 -30.529 1.00 83.56 119 SER A N 1
ATOM 899 C CA . SER A 1 119 ? 20.084 -3.102 -29.891 1.00 83.56 119 SER A CA 1
ATOM 900 C C . SER A 1 119 ? 18.845 -3.879 -29.460 1.00 83.56 119 SER A C 1
ATOM 902 O O . SER A 1 119 ? 18.467 -3.805 -28.296 1.00 83.56 119 SER A O 1
ATOM 904 N N . GLY A 1 120 ? 18.299 -4.738 -30.331 1.00 81.31 120 GLY A N 1
ATOM 905 C CA . GLY A 1 120 ? 17.150 -5.577 -29.985 1.00 81.31 120 GLY A CA 1
ATOM 906 C C . GLY A 1 120 ? 17.429 -6.545 -28.830 1.00 81.31 120 GLY A C 1
ATOM 907 O O . GLY A 1 120 ? 16.552 -6.792 -27.998 1.00 81.31 120 GLY A O 1
ATOM 908 N N . ARG A 1 121 ? 18.659 -7.069 -28.723 1.00 88.88 121 ARG A N 1
ATOM 909 C CA . ARG A 1 121 ? 19.079 -7.898 -27.580 1.00 88.88 121 ARG A CA 1
ATOM 910 C C . ARG A 1 121 ? 19.205 -7.100 -26.287 1.00 88.88 121 ARG A C 1
ATOM 912 O O . ARG A 1 121 ? 18.791 -7.607 -25.247 1.00 88.88 121 ARG A O 1
ATOM 919 N N . VAL A 1 122 ? 19.760 -5.889 -26.341 1.00 83.38 122 VAL A N 1
ATOM 920 C CA . VAL A 1 122 ? 19.857 -4.998 -25.174 1.00 83.38 122 VAL A CA 1
ATOM 921 C C . VAL A 1 122 ? 18.464 -4.574 -24.712 1.00 83.38 122 VAL A C 1
ATOM 923 O O . VAL A 1 122 ? 18.179 -4.707 -23.528 1.00 83.38 122 VAL A O 1
ATOM 926 N N . ASP A 1 123 ? 17.577 -4.170 -25.625 1.00 80.50 123 ASP A N 1
ATOM 927 C CA . ASP A 1 123 ? 16.179 -3.830 -25.322 1.00 80.50 123 ASP A CA 1
ATOM 928 C C . ASP A 1 123 ? 15.450 -5.001 -24.657 1.00 80.50 123 ASP A C 1
ATOM 930 O O . ASP A 1 123 ? 14.875 -4.855 -23.578 1.00 80.50 123 ASP A O 1
ATOM 934 N N . SER A 1 124 ? 15.549 -6.195 -25.248 1.00 84.44 124 SER A N 1
ATOM 935 C CA . SER A 1 124 ? 14.921 -7.403 -24.700 1.00 84.44 124 SER A CA 1
ATOM 936 C C . SER A 1 124 ? 15.452 -7.742 -23.303 1.00 84.44 124 SER A C 1
ATOM 938 O O . SER A 1 124 ? 14.682 -8.093 -22.410 1.00 84.44 124 SER A O 1
ATOM 940 N N . ALA A 1 125 ? 16.765 -7.625 -23.082 1.00 81.94 125 ALA A N 1
ATOM 941 C CA . ALA A 1 125 ? 17.368 -7.891 -21.779 1.00 81.94 125 ALA A CA 1
ATOM 942 C C . ALA A 1 125 ? 17.019 -6.808 -20.744 1.00 81.94 125 ALA A C 1
ATOM 944 O O . ALA A 1 125 ? 16.842 -7.115 -19.565 1.00 81.94 125 ALA A O 1
ATOM 945 N N . LEU A 1 126 ? 16.866 -5.552 -21.174 1.00 77.19 126 LEU A N 1
ATOM 946 C CA . LEU A 1 126 ? 16.449 -4.440 -20.325 1.00 77.19 126 LEU A CA 1
ATOM 947 C C . LEU A 1 126 ? 14.989 -4.605 -19.887 1.00 77.19 126 LEU A C 1
ATOM 949 O O . LEU A 1 126 ? 14.668 -4.401 -18.714 1.00 77.19 126 LEU A O 1
ATOM 953 N N . GLU A 1 127 ? 14.119 -5.048 -20.796 1.00 77.62 127 GLU A N 1
ATOM 954 C CA . GLU A 1 127 ? 12.744 -5.431 -20.485 1.00 77.62 127 GLU A CA 1
ATOM 955 C C . GLU A 1 127 ? 12.679 -6.627 -19.537 1.00 77.62 127 GLU A C 1
ATOM 957 O O . GLU A 1 127 ? 11.927 -6.582 -18.564 1.00 77.62 127 GLU A O 1
ATOM 962 N N . GLU A 1 128 ? 13.456 -7.689 -19.768 1.00 80.44 128 GLU A N 1
ATOM 963 C CA . GLU A 1 128 ? 13.467 -8.852 -18.874 1.00 80.44 128 GLU A CA 1
ATOM 964 C C . GLU A 1 128 ? 14.029 -8.513 -17.496 1.00 80.44 128 GLU A C 1
ATOM 966 O O . GLU A 1 128 ? 13.482 -8.973 -16.494 1.00 80.44 128 GLU A O 1
ATOM 971 N N . PHE A 1 129 ? 15.052 -7.662 -17.408 1.00 80.44 129 PHE A N 1
ATOM 972 C CA . PHE A 1 129 ? 15.549 -7.160 -16.132 1.00 80.44 129 PHE A CA 1
ATOM 973 C C . PHE A 1 129 ? 14.505 -6.288 -15.429 1.00 80.44 129 PHE A C 1
ATOM 975 O O . PHE A 1 129 ? 14.202 -6.530 -14.262 1.00 80.44 129 PHE A O 1
ATOM 982 N N . SER A 1 130 ? 13.870 -5.350 -16.137 1.00 72.38 130 SER A N 1
ATOM 983 C CA . SER A 1 130 ? 12.756 -4.548 -15.611 1.00 72.38 130 SER A CA 1
ATOM 984 C C . SER A 1 130 ? 11.595 -5.430 -15.147 1.00 72.38 130 SER A C 1
ATOM 986 O O . SER A 1 130 ? 11.022 -5.208 -14.084 1.00 72.38 130 SER A O 1
ATOM 988 N N . ARG A 1 131 ? 11.287 -6.505 -15.878 1.00 72.50 131 ARG A N 1
ATOM 989 C CA . ARG A 1 131 ? 10.257 -7.485 -15.526 1.00 72.50 131 ARG A CA 1
ATOM 990 C C . ARG A 1 131 ? 10.694 -8.400 -14.387 1.00 72.50 131 ARG A C 1
ATOM 992 O O . ARG A 1 131 ? 9.843 -8.853 -13.631 1.00 72.50 131 ARG A O 1
ATOM 999 N N . ALA A 1 132 ? 11.977 -8.707 -14.236 1.00 71.62 132 ALA A N 1
ATOM 1000 C CA . ALA A 1 132 ? 12.510 -9.493 -13.127 1.00 71.62 132 ALA A CA 1
ATOM 1001 C C . ALA A 1 132 ? 12.520 -8.670 -11.838 1.00 71.62 132 ALA A C 1
ATOM 1003 O O . ALA A 1 132 ? 12.038 -9.156 -10.818 1.00 71.62 132 ALA A O 1
ATOM 1004 N N . VAL A 1 133 ? 12.974 -7.414 -11.899 1.00 70.69 133 VAL A N 1
ATOM 1005 C CA . VAL A 1 133 ? 12.860 -6.433 -10.812 1.00 70.69 133 VAL A CA 1
ATOM 1006 C C . VAL A 1 133 ? 11.390 -6.189 -10.509 1.00 70.69 133 VAL A C 1
ATOM 1008 O O . VAL A 1 133 ? 11.001 -6.293 -9.359 1.00 70.69 133 VAL A O 1
ATOM 1011 N N . GLY A 1 134 ? 10.560 -5.993 -11.533 1.00 54.03 134 GLY A N 1
ATOM 1012 C CA . GLY A 1 134 ? 9.107 -5.870 -11.463 1.00 54.03 134 GLY A CA 1
ATOM 1013 C C . GLY A 1 134 ? 8.438 -7.080 -10.820 1.00 54.03 134 GLY A C 1
ATOM 1014 O O . GLY A 1 134 ? 7.536 -6.939 -10.017 1.00 54.03 134 GLY A O 1
ATOM 1015 N N . ARG A 1 135 ? 8.894 -8.300 -11.106 1.00 62.38 135 ARG A N 1
ATOM 1016 C CA . ARG A 1 135 ? 8.397 -9.524 -10.464 1.00 62.38 135 ARG A CA 1
ATOM 1017 C C . ARG A 1 135 ? 8.962 -9.711 -9.065 1.00 62.38 135 ARG A C 1
ATOM 1019 O O . ARG A 1 135 ? 8.260 -10.272 -8.240 1.00 62.38 135 ARG A O 1
ATOM 1026 N N . GLN A 1 136 ? 10.162 -9.224 -8.762 1.00 54.31 136 GLN A N 1
ATOM 1027 C CA . GLN A 1 136 ? 10.673 -9.156 -7.394 1.00 54.31 136 GLN A CA 1
ATOM 1028 C C . GLN A 1 136 ? 9.893 -8.110 -6.585 1.00 54.31 136 GLN A C 1
ATOM 1030 O O . GLN A 1 136 ? 9.547 -8.387 -5.447 1.00 54.31 136 GLN A O 1
ATOM 1035 N N . THR A 1 137 ? 9.523 -6.973 -7.180 1.00 44.19 137 THR A N 1
ATOM 1036 C CA . THR A 1 137 ? 8.718 -5.913 -6.561 1.00 44.19 137 THR A CA 1
ATOM 1037 C C . THR A 1 137 ? 7.224 -6.208 -6.558 1.00 44.19 137 THR A C 1
ATOM 1039 O O . THR A 1 137 ? 6.550 -5.693 -5.690 1.00 44.19 137 THR A O 1
ATOM 1042 N N . VAL A 1 138 ? 6.688 -7.052 -7.446 1.00 38.66 138 VAL A N 1
ATOM 1043 C CA . VAL A 1 138 ? 5.290 -7.544 -7.440 1.00 38.66 138 VAL A CA 1
ATOM 1044 C C . VAL A 1 138 ? 5.159 -8.789 -6.563 1.00 38.66 138 VAL A C 1
ATOM 1046 O O . VAL A 1 138 ? 4.170 -8.948 -5.860 1.00 38.66 138 VAL A O 1
ATOM 1049 N N . SER A 1 139 ? 6.195 -9.628 -6.496 1.00 39.81 139 SER A N 1
ATOM 1050 C CA . SER A 1 139 ? 6.322 -10.653 -5.455 1.00 39.81 139 SER A CA 1
ATOM 1051 C C . SER A 1 139 ? 6.635 -10.045 -4.076 1.00 39.81 139 SER A C 1
ATOM 1053 O O . SER A 1 139 ? 6.500 -10.755 -3.084 1.00 39.81 139 SER A O 1
ATOM 1055 N N . MET A 1 140 ? 7.013 -8.757 -3.998 1.00 40.91 140 MET A N 1
ATOM 1056 C CA . MET A 1 140 ? 7.175 -7.971 -2.757 1.00 40.91 140 MET A CA 1
ATOM 1057 C C . MET A 1 140 ? 6.095 -6.889 -2.539 1.00 40.91 140 MET A C 1
ATOM 1059 O O . MET A 1 140 ? 5.954 -6.407 -1.423 1.00 40.91 140 MET A O 1
ATOM 1063 N N . GLY A 1 141 ? 5.293 -6.542 -3.547 1.00 42.25 141 GLY A N 1
ATOM 1064 C CA . GLY A 1 141 ? 4.089 -5.696 -3.485 1.00 42.25 141 GLY A CA 1
ATOM 1065 C C . GLY A 1 141 ? 2.840 -6.557 -3.322 1.00 42.25 141 GLY A C 1
ATOM 1066 O O . GLY A 1 141 ? 1.819 -6.324 -3.962 1.00 42.25 141 GLY A O 1
ATOM 1067 N N . GLY A 1 142 ? 3.019 -7.633 -2.559 1.00 47.50 142 GLY A N 1
ATOM 1068 C CA . GLY A 1 142 ? 2.377 -8.918 -2.752 1.00 47.50 142 GLY A CA 1
ATOM 1069 C C . GLY A 1 142 ? 0.987 -9.058 -2.119 1.00 47.50 142 GLY A C 1
ATOM 1070 O O . GLY A 1 142 ? 0.246 -8.077 -2.041 1.00 47.50 142 GLY A O 1
ATOM 1071 N N . PRO A 1 143 ? 0.623 -10.272 -1.646 1.00 52.00 143 PRO A N 1
ATOM 1072 C CA . PRO A 1 143 ? -0.648 -10.587 -0.983 1.00 52.00 143 PRO A CA 1
ATOM 1073 C C . PRO A 1 143 ? -1.093 -9.583 0.081 1.00 52.00 143 PRO A C 1
ATOM 1075 O O . PRO A 1 143 ? -2.273 -9.545 0.393 1.00 52.00 143 PRO A O 1
ATOM 1078 N N . ASP A 1 144 ? -0.195 -8.763 0.617 1.00 52.69 144 ASP A N 1
ATOM 1079 C CA . ASP A 1 144 ? -0.490 -7.682 1.551 1.00 52.69 144 ASP A CA 1
ATOM 1080 C C . ASP A 1 144 ? -1.453 -6.650 0.959 1.00 52.69 144 ASP A C 1
ATOM 1082 O O . ASP A 1 144 ? -2.350 -6.223 1.667 1.00 52.69 144 ASP A O 1
ATOM 1086 N N . ARG A 1 145 ? -1.394 -6.323 -0.340 1.00 59.00 145 ARG A N 1
ATOM 1087 C CA . ARG A 1 145 ? -2.378 -5.423 -0.975 1.00 59.00 145 ARG A CA 1
ATOM 1088 C C . ARG A 1 145 ? -3.767 -6.059 -1.095 1.00 59.00 145 ARG A C 1
ATOM 1090 O O . ARG A 1 145 ? -4.781 -5.400 -0.857 1.00 59.00 145 ARG A O 1
ATOM 1097 N N . ASP A 1 146 ? -3.827 -7.347 -1.420 1.00 58.97 146 ASP A N 1
ATOM 1098 C CA . ASP A 1 146 ? -5.086 -8.101 -1.472 1.00 58.97 146 ASP A CA 1
ATOM 1099 C C . ASP A 1 146 ? -5.662 -8.325 -0.067 1.00 58.97 146 ASP A C 1
ATOM 1101 O O . ASP A 1 146 ? -6.871 -8.240 0.129 1.00 58.97 146 ASP A O 1
ATOM 1105 N N . LYS A 1 147 ? -4.801 -8.561 0.926 1.00 64.50 147 LYS A N 1
ATOM 1106 C CA . LYS A 1 147 ? -5.119 -8.638 2.361 1.00 64.50 147 LYS A CA 1
ATOM 1107 C C . LYS A 1 147 ? -5.641 -7.305 2.881 1.00 64.50 147 LYS A C 1
ATOM 1109 O O . LYS A 1 147 ? -6.670 -7.254 3.537 1.00 64.50 147 LYS A O 1
ATOM 1114 N N . MET A 1 148 ? -5.004 -6.214 2.486 1.00 67.44 148 MET A N 1
ATOM 1115 C CA . MET A 1 148 ? -5.430 -4.853 2.784 1.00 67.44 148 MET A CA 1
ATOM 1116 C C . MET A 1 148 ? -6.772 -4.499 2.139 1.00 67.44 148 MET A C 1
ATOM 1118 O O . MET A 1 148 ? -7.631 -3.885 2.769 1.00 67.44 148 MET A O 1
ATOM 1122 N N . THR A 1 149 ? -7.015 -4.981 0.920 1.00 70.75 149 THR A N 1
ATOM 1123 C CA . THR A 1 149 ? -8.335 -4.890 0.281 1.00 70.75 149 THR A CA 1
ATOM 1124 C C . THR A 1 149 ? -9.386 -5.699 1.051 1.00 70.75 149 THR A C 1
ATOM 1126 O O . THR A 1 149 ? -10.543 -5.289 1.109 1.00 70.75 149 THR A O 1
ATOM 1129 N N . ARG A 1 150 ? -9.013 -6.826 1.676 1.00 72.50 150 ARG A N 1
ATOM 1130 C CA . ARG A 1 150 ? -9.912 -7.581 2.565 1.00 72.50 150 ARG A CA 1
ATOM 1131 C C . ARG A 1 150 ? -10.201 -6.834 3.863 1.00 72.50 150 ARG A C 1
ATOM 1133 O O . ARG A 1 150 ? -11.370 -6.745 4.219 1.00 72.50 150 ARG A O 1
ATOM 1140 N N . VAL A 1 151 ? -9.207 -6.205 4.494 1.00 78.44 151 VAL A N 1
ATOM 1141 C CA . VAL A 1 151 ? -9.428 -5.348 5.676 1.00 78.44 151 VAL A CA 1
ATOM 1142 C C . VAL A 1 151 ? -10.420 -4.223 5.360 1.00 78.44 151 VAL A C 1
ATOM 1144 O O . VAL A 1 151 ? -11.403 -4.056 6.077 1.00 78.44 151 VAL A O 1
ATOM 1147 N N . ALA A 1 152 ? -10.237 -3.514 4.241 1.00 80.12 152 ALA A N 1
ATOM 1148 C CA . ALA A 1 152 ? -11.149 -2.449 3.807 1.00 80.12 152 ALA A CA 1
ATOM 1149 C C . ALA A 1 152 ? -12.562 -2.949 3.430 1.00 80.12 152 ALA A C 1
ATOM 1151 O O . ALA A 1 152 ? -13.510 -2.169 3.420 1.00 80.12 152 ALA A O 1
ATOM 1152 N N . ARG A 1 153 ? -12.722 -4.244 3.117 1.00 80.38 153 ARG A N 1
ATOM 1153 C CA . ARG A 1 153 ? -14.039 -4.876 2.916 1.00 80.38 153 ARG A CA 1
ATOM 1154 C C . ARG A 1 153 ? -14.716 -5.250 4.229 1.00 80.38 153 ARG A C 1
ATOM 1156 O O . ARG A 1 153 ? -15.937 -5.180 4.293 1.00 80.38 153 ARG A O 1
ATOM 1163 N N . VAL A 1 154 ? -13.948 -5.669 5.235 1.00 83.31 154 VAL A N 1
ATOM 1164 C CA . VAL A 1 154 ? -14.472 -6.000 6.570 1.00 83.31 154 VAL A CA 1
ATOM 1165 C C . VAL A 1 154 ? -14.887 -4.732 7.310 1.00 83.31 154 VAL A C 1
ATOM 1167 O O . VAL A 1 154 ? -15.933 -4.705 7.950 1.00 83.31 154 VAL A O 1
ATOM 1170 N N . ILE A 1 155 ? -14.101 -3.662 7.169 1.00 83.94 155 ILE A N 1
ATOM 1171 C CA . ILE A 1 155 ? -14.372 -2.366 7.788 1.00 83.94 155 ILE A CA 1
ATOM 1172 C C . ILE A 1 155 ? -14.419 -1.282 6.705 1.00 83.94 155 ILE A C 1
ATOM 1174 O O . ILE A 1 155 ? -13.444 -0.552 6.518 1.00 83.94 155 ILE A O 1
ATOM 1178 N N . PRO A 1 156 ? -15.533 -1.161 5.963 1.00 78.88 156 PRO A N 1
ATOM 1179 C CA . PRO A 1 156 ? -15.734 -0.021 5.082 1.00 78.88 156 PRO A CA 1
ATOM 1180 C C . PRO A 1 156 ? -15.747 1.281 5.898 1.00 78.88 156 PRO A C 1
ATOM 1182 O O . PRO A 1 156 ? -16.348 1.320 6.971 1.00 78.88 156 PRO A O 1
ATOM 1185 N N . PRO A 1 157 ? -15.138 2.377 5.418 1.00 72.38 157 PRO A N 1
ATOM 1186 C CA . PRO A 1 157 ? -15.098 3.645 6.155 1.00 72.38 157 PRO A CA 1
ATOM 1187 C C . PRO A 1 157 ? -16.489 4.257 6.393 1.00 72.38 157 PRO A C 1
ATOM 1189 O O . PRO A 1 157 ? -16.660 5.079 7.289 1.00 72.38 157 PRO A O 1
ATOM 1192 N N . ASP A 1 158 ? -17.478 3.867 5.593 1.00 74.62 158 ASP A N 1
ATOM 1193 C CA . ASP A 1 158 ? -18.862 4.323 5.636 1.00 74.62 158 ASP A CA 1
ATOM 1194 C C . ASP A 1 158 ? -19.819 3.328 6.312 1.00 74.62 158 ASP A C 1
ATOM 1196 O O . ASP A 1 158 ? -21.018 3.611 6.402 1.00 74.62 158 ASP A O 1
ATOM 1200 N N . VAL A 1 159 ? -19.315 2.196 6.826 1.00 83.75 159 VAL A N 1
ATOM 1201 C CA . VAL A 1 159 ? -20.154 1.223 7.536 1.00 83.75 159 VAL A CA 1
ATOM 1202 C C . VAL A 1 159 ? -20.809 1.895 8.753 1.00 83.75 159 VAL A C 1
ATOM 1204 O O . VAL A 1 159 ? -20.140 2.660 9.459 1.00 83.75 159 VAL A O 1
ATOM 1207 N N . PRO A 1 160 ? -22.109 1.649 9.028 1.00 87.94 160 PRO A N 1
ATOM 1208 C CA . PRO A 1 160 ? -22.851 2.406 10.035 1.00 87.94 160 PRO A CA 1
ATOM 1209 C C . PRO A 1 160 ? -22.1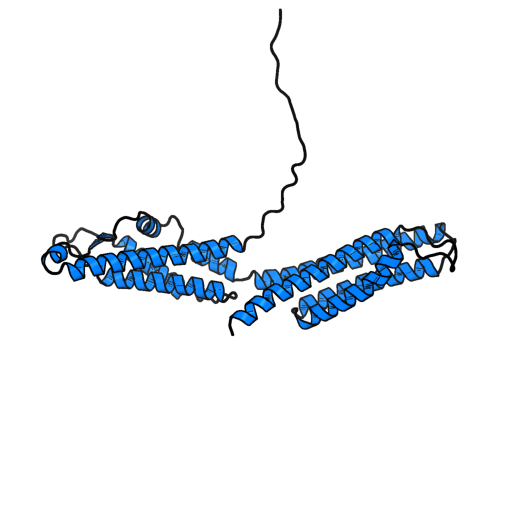72 2.480 11.406 1.00 87.94 160 PRO A C 1
ATOM 1211 O O . PRO A 1 160 ? -22.226 3.523 12.055 1.00 87.94 160 PRO A O 1
ATOM 1214 N N . TRP A 1 161 ? -21.526 1.398 11.859 1.00 89.06 161 TRP A N 1
ATOM 1215 C CA . TRP A 1 161 ? -20.950 1.351 13.210 1.00 89.06 161 TRP A CA 1
ATOM 1216 C C . TRP A 1 161 ? -19.667 2.173 13.291 1.00 89.06 161 TRP A C 1
ATOM 1218 O O . TRP A 1 161 ? -19.455 2.873 14.275 1.00 89.06 161 TRP A O 1
ATOM 1228 N N . MET A 1 162 ? -18.867 2.197 12.222 1.00 87.50 162 MET A N 1
ATOM 1229 C CA . MET A 1 162 ? -17.695 3.065 12.126 1.00 87.50 162 MET A CA 1
ATOM 1230 C C . MET A 1 162 ? -18.114 4.537 12.090 1.00 87.50 162 MET A C 1
ATOM 1232 O O . MET A 1 162 ? -17.519 5.368 12.772 1.00 87.50 162 MET A O 1
ATOM 1236 N N . ARG A 1 163 ? -19.187 4.864 11.355 1.00 85.56 163 ARG A N 1
ATOM 1237 C CA . ARG A 1 163 ? -19.769 6.214 11.367 1.00 85.56 163 ARG A CA 1
ATOM 1238 C C . ARG A 1 163 ? -20.192 6.649 12.765 1.00 85.56 163 ARG A C 1
ATOM 1240 O O . ARG A 1 163 ? -19.885 7.770 13.149 1.00 85.56 163 ARG A O 1
ATOM 1247 N N . PHE A 1 164 ? -20.838 5.767 13.523 1.00 88.31 164 PHE A N 1
ATOM 1248 C CA . PHE A 1 164 ? -21.222 6.053 14.903 1.00 88.31 164 PHE A CA 1
ATOM 1249 C C . PHE A 1 164 ? -20.007 6.348 15.792 1.00 88.31 164 PHE A C 1
ATOM 1251 O O . PHE A 1 164 ? -20.016 7.319 16.545 1.00 88.31 164 PHE A O 1
ATOM 1258 N N . LEU A 1 165 ? -18.919 5.579 15.665 1.00 87.06 165 LEU A N 1
ATOM 1259 C CA . LEU A 1 165 ? -17.682 5.863 16.405 1.00 87.06 165 LEU A CA 1
ATOM 1260 C C . LEU A 1 165 ? -17.057 7.215 16.009 1.00 87.06 165 LEU A C 1
ATOM 1262 O O . LEU A 1 165 ? -16.458 7.882 16.850 1.00 87.06 165 LEU A O 1
ATOM 1266 N N . LEU A 1 166 ? -17.217 7.650 14.756 1.00 84.19 166 LEU A N 1
ATOM 1267 C CA . LEU A 1 166 ? -16.696 8.929 14.257 1.00 84.19 166 LEU A CA 1
ATOM 1268 C C . LEU A 1 166 ? -17.490 10.162 14.720 1.00 84.19 166 LEU A C 1
ATOM 1270 O O . LEU A 1 166 ? -16.952 11.267 14.667 1.00 84.19 166 LEU A O 1
ATOM 1274 N N . GLU A 1 167 ? -18.736 10.012 15.180 1.00 79.69 167 GLU A N 1
ATOM 1275 C CA . GLU A 1 167 ? -19.605 11.137 15.575 1.00 79.69 167 GLU A CA 1
ATOM 1276 C C . GLU A 1 167 ? -19.126 11.869 16.847 1.00 79.69 167 GLU A C 1
ATOM 1278 O O . GLU A 1 167 ? -19.639 12.934 17.180 1.00 79.69 167 GLU A O 1
ATOM 1283 N N . GLY A 1 168 ? -18.093 11.362 17.534 1.00 63.47 168 GLY A N 1
ATOM 1284 C CA . GLY A 1 168 ? -17.363 12.073 18.594 1.00 63.47 168 GLY A CA 1
ATOM 1285 C C . GLY A 1 168 ? -18.105 12.198 19.930 1.00 63.47 168 GLY A C 1
ATOM 1286 O O . GLY A 1 168 ? -17.473 12.465 20.955 1.00 63.47 168 GLY A O 1
ATOM 1287 N N . GLU A 1 169 ? -19.408 11.925 19.952 1.00 75.56 169 GLU A N 1
ATOM 1288 C CA . GLU A 1 169 ? -20.247 11.930 21.150 1.00 75.56 169 GLU A CA 1
ATOM 1289 C C . GLU A 1 169 ? -19.771 10.904 22.194 1.00 75.56 169 GLU A C 1
ATOM 1291 O O . GLU A 1 169 ? -19.324 9.814 21.830 1.00 75.56 169 GLU A O 1
ATOM 1296 N N . PRO A 1 170 ? -19.844 11.200 23.505 1.00 72.81 170 PRO A N 1
ATOM 1297 C CA . PRO A 1 170 ? -19.474 10.239 24.538 1.00 72.81 170 PRO A CA 1
ATOM 1298 C C . PRO A 1 170 ? -20.302 8.955 24.412 1.00 72.81 170 PRO A C 1
ATOM 1300 O O . PRO A 1 170 ? -21.531 9.027 24.356 1.00 72.81 170 PRO A O 1
ATOM 1303 N N . LEU A 1 171 ? -19.644 7.791 24.450 1.00 84.44 171 LEU A N 1
ATOM 1304 C CA . LEU A 1 171 ? -20.261 6.458 24.353 1.00 84.44 171 LEU A CA 1
ATOM 1305 C C . LEU A 1 171 ? -21.055 6.077 25.618 1.00 84.44 171 LEU A C 1
ATOM 1307 O O . LEU A 1 171 ? -20.840 5.041 26.232 1.00 84.44 171 LEU A O 1
ATOM 1311 N N . ARG A 1 172 ? -21.982 6.938 26.045 1.00 86.12 172 ARG A N 1
ATOM 1312 C CA . ARG A 1 172 ? -22.878 6.676 27.180 1.00 86.12 172 ARG A CA 1
ATOM 1313 C C . ARG A 1 172 ? -23.879 5.580 26.858 1.00 86.12 172 ARG A C 1
ATOM 1315 O O . ARG A 1 172 ? -24.271 4.854 27.759 1.00 86.12 172 ARG A O 1
ATOM 1322 N N . ARG A 1 173 ? -24.299 5.517 25.594 1.00 88.94 173 ARG A N 1
ATOM 1323 C CA . ARG A 1 173 ? -25.251 4.553 25.050 1.00 88.94 173 ARG A CA 1
ATOM 1324 C C . ARG A 1 173 ? -24.639 3.936 23.810 1.00 88.94 173 ARG A C 1
ATOM 1326 O O . ARG A 1 173 ? -24.230 4.669 22.910 1.00 88.94 173 ARG A O 1
ATOM 1333 N N . VAL A 1 174 ? -24.587 2.617 23.778 1.00 89.56 174 VAL A N 1
ATOM 1334 C CA . VAL A 1 174 ? -24.030 1.825 22.691 1.00 89.56 174 VAL A CA 1
ATOM 1335 C C . VAL A 1 174 ? -25.170 0.999 22.108 1.00 89.56 174 VAL A C 1
ATOM 1337 O O . VAL A 1 174 ? -25.648 0.075 22.758 1.00 89.56 174 VAL A O 1
ATOM 1340 N N . PRO A 1 175 ? -25.663 1.341 20.910 1.00 90.88 175 PRO A N 1
ATOM 1341 C CA . PRO A 1 175 ? -26.653 0.515 20.235 1.00 90.88 175 PRO A CA 1
ATOM 1342 C C . PRO A 1 175 ? -26.136 -0.905 19.986 1.00 90.88 175 PRO A C 1
ATOM 1344 O O . PRO A 1 175 ? -24.970 -1.080 19.631 1.00 90.88 175 PRO A O 1
ATOM 1347 N N . ASP A 1 176 ? -27.014 -1.905 20.065 1.00 88.69 176 ASP A N 1
ATOM 1348 C CA . ASP A 1 176 ? -26.626 -3.318 19.907 1.00 88.69 176 ASP A CA 1
ATOM 1349 C C . ASP A 1 176 ? -25.957 -3.584 18.552 1.00 88.69 176 ASP A C 1
ATOM 1351 O O . ASP A 1 176 ? -25.012 -4.359 18.447 1.00 88.69 176 ASP A O 1
ATOM 1355 N N . TRP A 1 177 ? -26.406 -2.890 17.503 1.00 87.06 177 TRP A N 1
ATOM 1356 C CA . TRP A 1 177 ? -25.839 -3.008 16.159 1.00 87.06 177 TRP A CA 1
ATOM 1357 C C . TRP A 1 177 ? -24.413 -2.438 16.052 1.00 87.06 177 TRP A C 1
ATOM 1359 O O . TRP A 1 177 ? -23.668 -2.834 15.156 1.00 87.06 177 TRP A O 1
ATOM 1369 N N . VAL A 1 178 ? -24.015 -1.528 16.950 1.00 91.62 178 VAL A N 1
ATOM 1370 C CA . VAL A 1 178 ? -22.631 -1.037 17.046 1.00 91.62 178 VAL A CA 1
ATOM 1371 C C . VAL A 1 178 ? -21.762 -2.092 17.716 1.00 91.62 178 VAL A C 1
ATOM 1373 O O . VAL A 1 178 ? -20.708 -2.423 17.179 1.00 91.62 178 VAL A O 1
ATOM 1376 N N . ALA A 1 179 ? -22.219 -2.642 18.846 1.00 90.25 179 ALA A N 1
ATOM 1377 C CA . ALA A 1 179 ? -21.511 -3.706 19.555 1.00 90.25 179 ALA A CA 1
ATOM 1378 C C . ALA A 1 179 ? -21.311 -4.937 18.656 1.00 90.25 179 ALA A C 1
ATOM 1380 O O . ALA A 1 179 ? -20.179 -5.372 18.457 1.00 90.25 179 ALA A O 1
ATOM 1381 N N . ALA A 1 180 ? -22.383 -5.401 18.004 1.00 88.00 180 ALA A N 1
ATOM 1382 C CA . ALA A 1 180 ? -22.329 -6.497 17.041 1.00 88.00 180 ALA A CA 1
ATOM 1383 C C . ALA A 1 180 ? -21.390 -6.194 15.863 1.00 88.00 180 ALA A C 1
ATOM 1385 O O . ALA A 1 180 ? -20.584 -7.037 15.491 1.00 88.00 180 ALA A O 1
ATOM 1386 N N . GLY A 1 181 ? -21.428 -4.976 15.309 1.00 88.62 181 GLY A N 1
ATOM 1387 C CA . GLY A 1 181 ? -20.546 -4.591 14.204 1.00 88.62 181 GLY A CA 1
ATOM 1388 C C . GLY A 1 181 ? -19.056 -4.608 14.566 1.00 88.62 181 GLY A C 1
ATOM 1389 O O . GLY A 1 181 ? -18.233 -5.012 13.744 1.00 88.62 181 GLY A O 1
ATOM 1390 N N . VAL A 1 182 ? -18.706 -4.201 15.791 1.00 90.88 182 VAL A N 1
ATOM 1391 C CA . VAL A 1 182 ? -17.327 -4.268 16.309 1.00 90.88 182 VAL A CA 1
ATOM 1392 C C . VAL A 1 182 ? -16.894 -5.719 16.525 1.00 90.88 182 VAL A C 1
ATOM 1394 O O . VAL A 1 182 ? -15.788 -6.085 16.118 1.00 90.88 182 VAL A O 1
ATOM 1397 N N . ASP A 1 183 ? -17.758 -6.549 17.113 1.00 89.31 183 ASP A N 1
ATOM 1398 C CA . ASP A 1 183 ? -17.484 -7.973 17.322 1.00 89.31 183 ASP A CA 1
ATOM 1399 C C . ASP A 1 183 ? -17.317 -8.731 16.000 1.00 89.31 183 ASP A C 1
ATOM 1401 O O . ASP A 1 183 ? -16.326 -9.443 15.831 1.00 89.31 183 ASP A O 1
ATOM 1405 N N . ASP A 1 184 ? -18.216 -8.515 15.037 1.00 88.56 184 ASP A N 1
ATOM 1406 C CA . ASP A 1 184 ? -18.158 -9.115 13.702 1.00 88.56 184 ASP A CA 1
ATOM 1407 C C . ASP A 1 184 ? -16.868 -8.714 12.972 1.00 88.56 184 ASP A C 1
ATOM 1409 O O . ASP A 1 184 ? -16.194 -9.552 12.366 1.00 88.56 184 ASP A O 1
ATOM 1413 N N . ALA A 1 185 ? -16.481 -7.435 13.051 1.00 88.25 185 ALA A N 1
ATOM 1414 C CA . ALA A 1 185 ? -15.248 -6.942 12.445 1.00 88.25 185 ALA A CA 1
ATOM 1415 C C . ALA A 1 185 ? -14.004 -7.575 13.085 1.00 88.25 185 ALA A C 1
ATOM 1417 O O . ALA A 1 185 ? -13.103 -8.021 12.369 1.00 88.25 185 ALA A O 1
ATOM 1418 N N . ARG A 1 186 ? -13.957 -7.658 14.422 1.00 92.25 186 ARG A N 1
ATOM 1419 C CA . ARG A 1 186 ? -12.877 -8.338 15.152 1.00 92.25 186 ARG A CA 1
ATOM 1420 C C . ARG A 1 186 ? -12.778 -9.797 14.732 1.00 92.25 186 ARG A C 1
ATOM 1422 O O . ARG A 1 186 ? -11.698 -10.268 14.387 1.00 92.25 186 ARG A O 1
ATOM 1429 N N . GLU A 1 187 ? -13.902 -10.504 14.758 1.00 86.81 187 GLU A N 1
ATOM 1430 C CA . GLU A 1 187 ? -13.966 -11.930 14.470 1.00 86.81 187 GLU A CA 1
ATOM 1431 C C . GLU A 1 187 ? -13.540 -12.228 13.026 1.00 86.81 187 GLU A C 1
ATOM 1433 O O . GLU A 1 187 ? -12.757 -13.151 12.785 1.00 86.81 187 GLU A O 1
ATOM 1438 N N . ALA A 1 188 ? -13.987 -11.413 12.068 1.00 83.00 188 ALA A N 1
ATOM 1439 C CA . ALA A 1 188 ? -13.600 -11.528 10.668 1.00 83.00 188 ALA A CA 1
ATOM 1440 C C . ALA A 1 188 ? -12.096 -11.286 10.454 1.00 83.00 188 ALA A C 1
ATOM 1442 O O . ALA A 1 188 ? -11.452 -12.072 9.757 1.00 83.00 188 ALA A O 1
ATOM 1443 N N . LEU A 1 189 ? -11.520 -10.249 11.074 1.00 84.50 189 LEU A N 1
ATOM 1444 C CA . LEU A 1 189 ? -10.087 -9.946 10.958 1.00 84.50 189 LEU A CA 1
ATOM 1445 C C . LEU A 1 189 ? -9.194 -10.954 11.693 1.00 84.50 189 LEU A C 1
ATOM 1447 O O . LEU A 1 189 ? -8.069 -11.196 11.267 1.00 84.50 189 LEU A O 1
ATOM 1451 N N . GLN A 1 190 ? -9.681 -11.558 12.778 1.00 82.25 190 GLN A N 1
ATOM 1452 C CA . GLN A 1 190 ? -8.938 -12.563 13.540 1.00 82.25 190 GLN A CA 1
ATOM 1453 C C . GLN A 1 190 ? -8.969 -13.949 12.878 1.00 82.25 190 GLN A C 1
ATOM 1455 O O . GLN A 1 190 ? -8.019 -14.721 13.013 1.00 82.25 190 GLN A O 1
ATOM 1460 N N . ARG A 1 191 ? -10.064 -14.288 12.182 1.00 73.00 191 ARG A N 1
ATOM 1461 C CA . ARG A 1 191 ? -10.204 -15.554 11.444 1.00 73.00 191 ARG A CA 1
ATOM 1462 C C . ARG A 1 191 ? -9.519 -15.544 10.086 1.00 73.00 191 ARG A C 1
ATOM 1464 O O . ARG A 1 191 ? -9.122 -16.612 9.620 1.00 73.00 191 ARG A O 1
ATOM 1471 N N . ASP A 1 192 ? -9.411 -14.387 9.436 1.00 63.06 192 ASP A N 1
ATOM 1472 C CA . ASP A 1 192 ? -8.588 -14.272 8.235 1.00 63.06 192 ASP A CA 1
ATOM 1473 C C . ASP A 1 192 ? -7.122 -14.465 8.657 1.00 63.06 192 ASP A C 1
ATOM 1475 O O . ASP A 1 192 ? -6.588 -13.720 9.477 1.00 63.06 192 ASP A O 1
ATOM 1479 N N . ILE A 1 193 ? -6.464 -15.510 8.148 1.00 52.31 193 ILE A N 1
ATOM 1480 C CA . ILE A 1 193 ? -5.030 -15.725 8.381 1.00 52.31 193 ILE A CA 1
ATOM 1481 C C . ILE A 1 193 ? -4.293 -14.714 7.498 1.00 52.31 193 ILE A C 1
ATOM 1483 O O . ILE A 1 193 ? -3.898 -14.987 6.358 1.00 52.31 193 ILE A O 1
ATOM 1487 N N . VAL A 1 194 ? -4.182 -13.488 8.002 1.00 54.53 194 VAL A N 1
ATOM 1488 C CA . VAL A 1 194 ? -3.555 -12.376 7.296 1.00 54.53 194 VAL A CA 1
ATOM 1489 C C . VAL A 1 194 ? -2.052 -12.370 7.577 1.00 54.53 194 VAL A C 1
ATOM 1491 O O . VAL A 1 194 ? -1.545 -11.568 8.354 1.00 54.53 194 VAL A O 1
ATOM 1494 N N . ASP A 1 195 ? -1.313 -13.266 6.920 1.00 58.56 195 ASP A N 1
ATOM 1495 C CA . ASP A 1 195 ? 0.148 -13.356 7.077 1.00 58.56 195 ASP A CA 1
ATOM 1496 C C . ASP A 1 195 ? 0.859 -12.223 6.324 1.00 58.56 195 ASP A C 1
ATOM 1498 O O . ASP A 1 195 ? 1.368 -12.441 5.221 1.00 58.56 195 ASP A O 1
ATOM 1502 N N . PHE A 1 196 ? 0.825 -10.985 6.822 1.00 60.97 196 PHE A N 1
ATOM 1503 C CA . PHE A 1 196 ? 1.490 -9.875 6.132 1.00 60.97 196 PHE A CA 1
ATOM 1504 C C . PHE A 1 196 ? 2.983 -10.168 5.924 1.00 60.97 196 PHE A C 1
ATOM 1506 O O . PHE A 1 196 ? 3.697 -10.606 6.824 1.00 60.97 196 PHE A O 1
ATOM 1513 N N . THR A 1 197 ? 3.449 -9.908 4.709 1.00 64.69 197 THR A N 1
ATOM 1514 C CA . THR A 1 197 ? 4.854 -10.007 4.296 1.00 64.69 197 THR A CA 1
ATOM 1515 C C . THR A 1 197 ? 5.658 -8.821 4.836 1.00 64.69 197 THR A C 1
ATOM 1517 O O . THR A 1 197 ? 6.864 -8.922 5.081 1.00 64.69 197 THR A O 1
ATOM 1520 N N . ASP A 1 198 ? 5.000 -7.674 5.000 1.00 64.50 198 ASP A N 1
ATOM 1521 C CA . ASP A 1 198 ? 5.500 -6.521 5.730 1.00 64.50 198 ASP A CA 1
ATOM 1522 C C . ASP A 1 198 ? 5.199 -6.667 7.240 1.00 64.50 198 ASP A C 1
ATOM 1524 O O . ASP A 1 198 ? 4.035 -6.592 7.648 1.00 64.50 198 ASP A O 1
ATOM 1528 N N . PRO A 1 199 ? 6.224 -6.839 8.098 1.00 68.38 199 PRO A N 1
ATOM 1529 C CA . PRO A 1 199 ? 6.031 -6.940 9.543 1.00 68.38 199 PRO A CA 1
ATOM 1530 C C . PRO A 1 199 ? 5.483 -5.645 10.167 1.00 68.38 199 PRO A C 1
ATOM 1532 O O . PRO A 1 199 ? 4.854 -5.697 11.224 1.00 68.38 199 PRO A O 1
ATOM 1535 N N . GLY A 1 200 ? 5.692 -4.488 9.529 1.00 76.50 200 GLY A N 1
ATOM 1536 C CA . GLY A 1 200 ? 5.079 -3.225 9.926 1.00 76.50 200 GLY A CA 1
ATOM 1537 C C . GLY A 1 200 ? 3.565 -3.247 9.720 1.00 76.50 200 GLY A C 1
ATOM 1538 O O . GLY A 1 200 ? 2.821 -2.873 10.626 1.00 76.50 200 GLY A O 1
ATOM 1539 N N . LEU A 1 201 ? 3.098 -3.764 8.580 1.00 77.50 201 LEU A N 1
ATOM 1540 C CA . LEU A 1 201 ? 1.666 -3.945 8.320 1.00 77.50 201 LEU A CA 1
ATOM 1541 C C . LEU A 1 201 ? 1.056 -5.047 9.189 1.00 77.50 201 LEU A C 1
ATOM 1543 O O . LEU A 1 201 ? -0.042 -4.851 9.702 1.00 77.50 201 LEU A O 1
ATOM 1547 N N . ALA A 1 202 ? 1.783 -6.147 9.425 1.00 80.06 202 ALA A N 1
ATOM 1548 C CA . ALA A 1 202 ? 1.372 -7.191 10.369 1.00 80.06 202 ALA A CA 1
ATOM 1549 C C . ALA A 1 202 ? 1.076 -6.599 11.748 1.00 80.06 202 ALA A C 1
ATOM 1551 O O . ALA A 1 202 ? 0.035 -6.864 12.346 1.00 80.06 202 ALA A O 1
ATOM 1552 N N . ARG A 1 203 ? 1.988 -5.749 12.230 1.00 84.19 203 ARG A N 1
ATOM 1553 C CA . ARG A 1 203 ? 1.851 -5.083 13.518 1.00 84.19 203 ARG A CA 1
ATOM 1554 C C . ARG A 1 203 ? 0.683 -4.104 13.535 1.00 84.19 203 ARG A C 1
ATOM 1556 O O . ARG A 1 203 ? -0.099 -4.144 14.469 1.00 84.19 203 ARG A O 1
ATOM 1563 N N . LEU A 1 204 ? 0.534 -3.266 12.509 1.00 87.12 204 LEU A N 1
ATOM 1564 C CA . LEU A 1 204 ? -0.582 -2.316 12.434 1.00 87.12 204 LEU A CA 1
ATOM 1565 C C . LEU A 1 204 ? -1.946 -3.016 12.337 1.00 87.12 204 LEU A C 1
ATOM 1567 O O . LEU A 1 204 ? -2.927 -2.522 12.887 1.00 87.12 204 LEU A O 1
ATOM 1571 N N . HIS A 1 205 ? -2.015 -4.162 11.658 1.00 88.19 205 HIS A N 1
ATOM 1572 C CA . HIS A 1 205 ? -3.211 -4.996 11.639 1.00 88.19 205 HIS A CA 1
ATOM 1573 C C . HIS A 1 205 ? -3.503 -5.586 13.018 1.00 88.19 205 HIS A C 1
ATOM 1575 O O . HIS A 1 205 ? -4.634 -5.494 13.486 1.00 88.19 205 HIS A O 1
ATOM 1581 N N . GLN A 1 206 ? -2.493 -6.146 13.688 1.00 89.44 206 GLN A N 1
ATOM 1582 C CA . GLN A 1 206 ? -2.663 -6.671 15.041 1.00 89.44 206 GLN A CA 1
ATOM 1583 C C . GLN A 1 206 ? -3.092 -5.569 16.018 1.00 89.44 206 GLN A C 1
ATOM 1585 O O . GLN A 1 206 ? -4.026 -5.777 16.782 1.00 89.44 206 GLN A O 1
ATOM 1590 N N . ASP A 1 207 ? -2.494 -4.376 15.929 1.00 91.44 207 ASP A N 1
ATOM 1591 C CA . ASP A 1 207 ? -2.874 -3.214 16.737 1.00 91.44 207 ASP A CA 1
ATOM 1592 C C . ASP A 1 207 ? -4.364 -2.856 16.543 1.00 91.44 207 ASP A C 1
ATOM 1594 O O . ASP A 1 207 ? -5.039 -2.493 17.507 1.00 91.44 207 ASP A O 1
ATOM 1598 N N . LEU A 1 208 ? -4.893 -2.977 15.316 1.00 92.88 208 LEU A N 1
ATOM 1599 C CA . LEU A 1 208 ? -6.315 -2.774 15.020 1.00 92.88 208 LEU A CA 1
ATOM 1600 C C . LEU A 1 208 ? -7.193 -3.880 15.622 1.00 92.88 208 LEU A C 1
ATOM 1602 O O . LEU A 1 208 ? -8.198 -3.566 16.256 1.00 92.88 208 LEU A O 1
ATOM 1606 N N . VAL A 1 209 ? -6.822 -5.153 15.460 1.00 93.06 209 VAL A N 1
ATOM 1607 C CA . VAL A 1 209 ? -7.558 -6.290 16.047 1.00 93.06 209 VAL A CA 1
ATOM 1608 C C . VAL A 1 209 ? -7.592 -6.188 17.576 1.00 93.06 209 VAL A C 1
ATOM 1610 O O . VAL A 1 209 ? -8.650 -6.360 18.182 1.00 93.06 209 VAL A O 1
ATOM 1613 N N . ASP A 1 210 ? -6.474 -5.823 18.201 1.00 94.25 210 ASP A N 1
ATOM 1614 C CA . ASP A 1 210 ? -6.362 -5.639 19.650 1.00 94.25 210 ASP A CA 1
ATOM 1615 C C . ASP A 1 210 ? -7.161 -4.423 20.142 1.00 94.25 210 ASP A C 1
ATOM 1617 O O . ASP A 1 210 ? -7.703 -4.428 21.249 1.00 94.25 210 ASP A O 1
ATOM 1621 N N . ALA A 1 211 ? -7.233 -3.350 19.349 1.00 94.31 211 ALA A N 1
ATOM 1622 C CA . ALA A 1 211 ? -8.076 -2.199 19.662 1.00 94.31 211 ALA A CA 1
ATOM 1623 C C . ALA A 1 211 ? -9.569 -2.558 19.587 1.00 94.31 211 ALA A C 1
ATOM 1625 O O . ALA A 1 211 ? -10.325 -2.194 20.486 1.00 94.31 211 ALA A O 1
ATOM 1626 N N . LEU A 1 212 ? -9.986 -3.322 18.569 1.00 94.56 212 LEU A N 1
ATOM 1627 C CA . LEU A 1 212 ? -11.359 -3.829 18.457 1.00 94.56 212 LEU A CA 1
ATOM 1628 C C . LEU A 1 212 ? -11.706 -4.769 19.617 1.00 94.56 212 LEU A C 1
ATOM 1630 O O . LEU A 1 212 ? -12.791 -4.666 20.179 1.00 94.56 212 LEU A O 1
ATOM 1634 N N . GLY A 1 213 ? -10.772 -5.641 20.013 1.00 94.31 213 GLY A N 1
ATOM 1635 C CA . GLY A 1 213 ? -10.919 -6.508 21.183 1.00 94.31 213 GLY A CA 1
ATOM 1636 C C . GLY A 1 213 ? -11.155 -5.726 22.467 1.00 94.31 213 GLY A C 1
ATOM 1637 O O . GLY A 1 213 ? -12.125 -5.994 23.166 1.00 94.31 213 GLY A O 1
ATOM 1638 N N . ARG A 1 214 ? -10.333 -4.705 22.725 1.00 95.19 214 ARG A N 1
ATOM 1639 C CA . ARG A 1 214 ? -10.509 -3.834 23.892 1.00 95.19 214 ARG A CA 1
ATOM 1640 C C . ARG A 1 214 ? -11.839 -3.094 23.869 1.00 95.19 214 ARG A C 1
ATOM 1642 O O . ARG A 1 214 ? -12.512 -3.055 24.887 1.00 95.19 214 ARG A O 1
ATOM 1649 N N . LEU A 1 215 ? -12.245 -2.541 22.726 1.00 94.75 215 LEU A N 1
ATOM 1650 C CA . LEU A 1 215 ? -13.536 -1.860 22.627 1.00 94.75 215 LEU A CA 1
ATOM 1651 C C . LEU A 1 215 ? -14.712 -2.812 22.906 1.00 94.75 215 LEU A C 1
ATOM 1653 O O . LEU A 1 215 ? -15.635 -2.432 23.623 1.00 94.75 215 LEU A O 1
ATOM 1657 N N . ALA A 1 216 ? -14.660 -4.044 22.392 1.00 92.94 216 ALA A N 1
ATOM 1658 C CA . ALA A 1 216 ? -15.662 -5.068 22.682 1.00 92.94 216 ALA A CA 1
ATOM 1659 C C . ALA A 1 216 ? -15.695 -5.444 24.177 1.00 92.94 216 ALA A C 1
ATOM 1661 O O .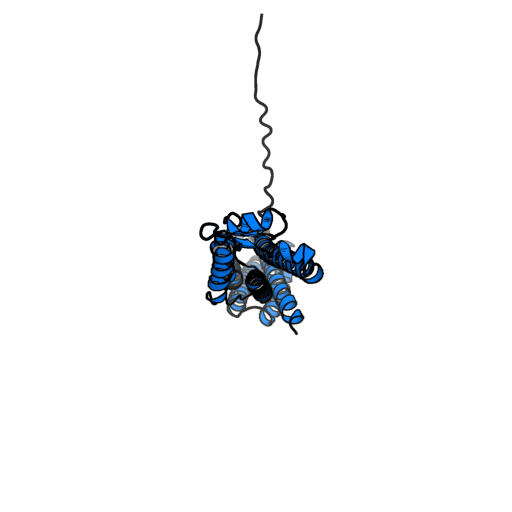 ALA A 1 216 ? -16.774 -5.559 24.759 1.00 92.94 216 ALA A O 1
ATOM 1662 N N . ASP A 1 217 ? -14.533 -5.568 24.825 1.00 92.19 217 ASP A N 1
ATOM 1663 C CA . ASP A 1 217 ? -14.449 -5.838 26.265 1.00 92.19 217 ASP A CA 1
ATOM 1664 C C . ASP A 1 217 ? -15.045 -4.682 27.093 1.00 92.19 217 ASP A C 1
ATOM 1666 O O . ASP A 1 217 ? -15.792 -4.924 28.044 1.00 92.19 217 ASP A O 1
ATOM 1670 N N . GLU A 1 218 ? -14.791 -3.427 26.702 1.00 93.06 218 GLU A N 1
ATOM 1671 C CA . GLU A 1 218 ? -15.376 -2.246 27.355 1.00 93.06 218 GLU A CA 1
ATOM 1672 C C . GLU A 1 218 ? -16.901 -2.172 27.172 1.00 93.06 218 GLU A C 1
ATOM 1674 O O . GLU A 1 218 ? -17.613 -1.754 28.090 1.00 93.06 218 GLU A O 1
ATOM 1679 N N . PHE A 1 219 ? -17.445 -2.631 26.037 1.00 90.88 219 PHE A N 1
ATOM 1680 C CA . PHE A 1 219 ? -18.898 -2.794 25.887 1.00 90.88 219 PHE A CA 1
ATOM 1681 C C . PHE A 1 219 ? -19.468 -3.799 26.895 1.00 90.88 219 PHE A C 1
ATOM 1683 O O . PHE A 1 219 ? -20.573 -3.587 27.394 1.00 90.88 219 PHE A O 1
ATOM 1690 N N . GLY A 1 220 ? -18.705 -4.817 27.300 1.00 82.69 220 GLY A N 1
ATOM 1691 C CA . GLY A 1 220 ? -19.075 -5.716 28.401 1.00 82.69 220 GLY A CA 1
ATOM 1692 C C . GLY A 1 220 ? -19.249 -5.015 29.759 1.00 82.69 220 GLY A C 1
ATOM 1693 O O . GLY A 1 220 ? -19.877 -5.567 30.661 1.00 82.69 220 GLY A O 1
ATOM 1694 N N . GLY A 1 221 ? -18.735 -3.789 29.909 1.00 82.00 221 GLY A N 1
ATOM 1695 C CA . GLY A 1 221 ? -18.947 -2.923 31.071 1.00 82.00 221 GLY A CA 1
ATOM 1696 C C . GLY A 1 221 ? -20.242 -2.099 31.037 1.00 82.00 221 GLY A C 1
ATOM 1697 O O . GLY A 1 221 ? -20.478 -1.317 31.960 1.00 82.00 221 GLY A O 1
ATOM 1698 N N . THR A 1 222 ? -21.066 -2.246 29.996 1.00 86.75 222 THR A N 1
ATOM 1699 C CA . THR A 1 222 ? -22.356 -1.553 29.829 1.00 86.75 222 THR A CA 1
ATOM 1700 C C . THR A 1 222 ? -23.536 -2.501 30.060 1.00 86.75 222 THR A C 1
ATOM 1702 O O . THR A 1 222 ? -23.395 -3.717 29.957 1.00 86.75 222 THR A O 1
ATOM 1705 N N . PHE A 1 223 ? -24.706 -1.955 30.403 1.00 85.25 223 PHE A N 1
ATOM 1706 C CA . PHE A 1 223 ? -25.869 -2.741 30.827 1.00 85.25 223 PHE A CA 1
ATOM 1707 C C . PHE A 1 223 ? -27.116 -2.357 30.030 1.00 85.25 223 PHE A C 1
ATOM 1709 O O . PHE A 1 223 ? -27.248 -1.195 29.641 1.00 85.25 223 PHE A O 1
ATOM 1716 N N . PRO A 1 224 ? -28.044 -3.294 29.778 1.00 82.31 224 PRO A N 1
ATOM 1717 C CA . PRO A 1 224 ? -29.340 -2.938 29.218 1.00 82.31 224 PRO A CA 1
ATOM 1718 C C . PRO A 1 224 ? -30.082 -1.981 30.172 1.00 82.31 224 PRO A C 1
ATOM 1720 O O . PRO A 1 224 ? -29.930 -2.101 31.392 1.00 82.31 224 PRO A O 1
ATOM 1723 N N . PRO A 1 225 ? -30.884 -1.039 29.650 1.00 78.38 225 PRO A N 1
ATOM 1724 C CA . PRO A 1 225 ? -31.679 -0.142 30.483 1.00 78.38 225 PRO A CA 1
ATOM 1725 C C . PRO A 1 225 ? -32.696 -0.930 31.324 1.00 78.38 225 PRO A C 1
ATOM 1727 O O . PRO A 1 225 ? -33.398 -1.792 30.798 1.00 78.38 225 PRO A O 1
ATOM 1730 N N . GLU A 1 226 ? -32.822 -0.597 32.614 1.00 69.56 226 GLU A N 1
ATOM 1731 C CA . GLU A 1 226 ? -33.701 -1.311 33.564 1.00 69.56 226 GLU A CA 1
ATOM 1732 C C . GLU A 1 226 ? -35.191 -1.293 33.162 1.00 69.56 226 GLU A C 1
ATOM 1734 O O . GLU A 1 226 ? -35.935 -2.209 33.505 1.00 69.56 226 GLU A O 1
ATOM 1739 N N . ASP A 1 227 ? -35.618 -0.277 32.404 1.00 67.06 227 ASP A N 1
ATOM 1740 C CA . ASP A 1 227 ? -37.030 0.019 32.130 1.00 67.06 227 ASP A CA 1
ATOM 1741 C C . ASP A 1 227 ? -37.520 -0.394 30.727 1.00 67.06 227 ASP A C 1
ATOM 1743 O O . ASP A 1 227 ? -38.606 0.024 30.311 1.00 67.06 227 ASP A O 1
ATOM 1747 N N . SER A 1 228 ? -36.759 -1.168 29.939 1.00 56.50 228 SER A N 1
ATOM 1748 C CA . SER A 1 228 ? -37.188 -1.433 28.560 1.00 56.50 228 SER A CA 1
ATOM 1749 C C . SER A 1 228 ? -36.702 -2.736 27.924 1.00 56.50 228 SER A C 1
ATOM 1751 O O . SER A 1 228 ? -35.604 -2.802 27.374 1.00 56.50 228 SER A O 1
ATOM 1753 N N . ASP A 1 229 ? -37.649 -3.659 27.745 1.00 59.62 229 ASP A N 1
ATOM 1754 C CA . ASP A 1 229 ? -37.529 -4.841 26.876 1.00 59.62 229 ASP A CA 1
ATOM 1755 C C . ASP A 1 229 ? -37.483 -4.502 25.366 1.00 59.62 229 ASP A C 1
ATOM 1757 O O . ASP A 1 229 ? -37.278 -5.378 24.529 1.00 59.62 229 ASP A O 1
ATOM 1761 N N . THR A 1 230 ? -37.710 -3.237 24.987 1.00 62.38 230 THR A N 1
ATOM 1762 C CA . THR A 1 230 ? -37.842 -2.791 23.582 1.00 62.38 230 THR A CA 1
ATOM 1763 C C . THR A 1 230 ? -36.667 -1.977 23.039 1.00 62.38 230 THR A C 1
ATOM 1765 O O . THR A 1 230 ? -36.664 -1.630 21.858 1.00 62.38 230 THR A O 1
ATOM 1768 N N . LEU A 1 231 ? -35.694 -1.623 23.879 1.00 68.56 231 LEU A N 1
ATOM 1769 C CA . LEU A 1 231 ? -34.585 -0.748 23.501 1.00 68.56 231 LEU A CA 1
ATOM 1770 C C . LEU A 1 231 ? -33.360 -1.613 23.216 1.00 68.56 231 LEU A C 1
ATOM 1772 O O . LEU A 1 231 ? -32.866 -2.301 24.098 1.00 68.56 231 LEU A O 1
ATOM 1776 N N . SER A 1 232 ? -32.880 -1.560 21.976 1.00 82.62 232 SER A N 1
ATOM 1777 C CA . SER A 1 232 ? -31.709 -2.313 21.513 1.00 82.62 232 SER A CA 1
ATOM 1778 C C . SER A 1 232 ? -30.425 -1.499 21.681 1.00 82.62 232 SER A C 1
ATOM 1780 O O . SER A 1 232 ? -29.811 -1.064 20.698 1.00 82.62 232 SER A O 1
ATOM 1782 N N . TYR A 1 233 ? -30.086 -1.189 22.932 1.00 86.19 233 TYR A N 1
ATOM 1783 C CA . TYR A 1 233 ? -28.812 -0.580 23.301 1.00 86.19 233 TYR A CA 1
ATOM 1784 C C . TYR A 1 233 ? -28.415 -0.954 24.732 1.00 86.19 233 TYR A C 1
ATOM 1786 O O . TYR A 1 233 ? -29.268 -1.185 25.589 1.00 86.19 233 TYR A O 1
ATOM 1794 N N . THR A 1 234 ? -27.118 -0.891 25.014 1.00 88.12 234 THR A N 1
ATOM 1795 C CA . THR A 1 234 ? -26.563 -0.910 26.368 1.00 88.12 234 THR A CA 1
ATOM 1796 C C . THR A 1 234 ? -26.088 0.484 26.777 1.00 88.12 234 THR A C 1
ATOM 1798 O O . THR A 1 234 ? -25.743 1.321 25.940 1.00 88.12 234 THR A O 1
ATOM 1801 N N . GLU A 1 235 ? -26.101 0.797 28.069 1.00 90.75 235 GLU A N 1
ATOM 1802 C CA . GLU A 1 235 ? -25.631 2.081 28.582 1.00 90.75 235 GLU A CA 1
ATOM 1803 C C . GLU A 1 235 ? -24.776 1.948 29.839 1.00 90.75 235 GLU A C 1
ATOM 1805 O O . GLU A 1 235 ? -24.841 0.957 30.570 1.00 90.75 235 GLU A O 1
ATOM 1810 N N . VAL A 1 236 ? -23.937 2.958 30.081 1.00 90.31 236 VAL A N 1
ATOM 1811 C CA . VAL A 1 236 ? -23.322 3.127 31.401 1.00 90.31 236 VAL A CA 1
ATOM 1812 C C . VAL A 1 236 ? -24.434 3.576 32.349 1.00 90.31 236 VAL A C 1
ATOM 1814 O O . VAL A 1 236 ? -25.019 4.637 32.094 1.00 90.31 236 VAL A O 1
ATOM 1817 N N . PRO A 1 237 ? -24.737 2.826 33.424 1.00 89.31 237 PRO A N 1
ATOM 1818 C CA . PRO A 1 237 ? -25.949 3.075 34.185 1.00 89.31 237 PRO A CA 1
ATOM 1819 C C . PRO A 1 237 ? -25.961 4.490 34.789 1.00 89.31 237 PRO A C 1
ATOM 1821 O O . PRO A 1 237 ? -25.027 4.878 35.507 1.00 89.31 237 PRO A O 1
ATOM 1824 N N . PRO A 1 238 ? -26.966 5.325 34.469 1.00 86.38 238 PRO A N 1
ATOM 1825 C CA . PRO A 1 238 ? -26.969 6.740 34.837 1.00 86.38 238 PRO A CA 1
ATOM 1826 C C . PRO A 1 238 ? -27.054 6.971 36.352 1.00 86.38 238 PRO A C 1
ATOM 1828 O O . PRO A 1 238 ? -26.621 8.015 36.851 1.00 86.38 238 PRO A O 1
ATOM 1831 N N . GLU A 1 239 ? -27.592 6.017 37.104 1.00 87.06 239 GLU A N 1
ATOM 1832 C CA . GLU A 1 239 ? -27.669 6.031 38.559 1.00 87.06 239 GLU A CA 1
ATOM 1833 C C . GLU A 1 239 ? -26.290 5.962 39.226 1.00 87.06 239 GLU A C 1
ATOM 1835 O O . GLU A 1 239 ? -26.104 6.585 40.279 1.00 87.06 239 GLU A O 1
ATOM 1840 N N . TRP A 1 240 ? -25.289 5.356 38.569 1.00 91.25 240 TRP A N 1
ATOM 1841 C CA . TRP A 1 240 ? -23.906 5.343 39.062 1.00 91.25 240 TRP A CA 1
ATOM 1842 C C . TRP A 1 240 ? -23.344 6.749 39.212 1.00 91.25 240 TRP A C 1
ATOM 1844 O O . TRP A 1 240 ? -22.564 7.004 40.120 1.00 91.25 240 TRP A O 1
ATOM 1854 N N . LYS A 1 241 ? -23.826 7.724 38.433 1.00 88.81 241 LYS A N 1
ATOM 1855 C CA . LYS A 1 241 ? -23.438 9.130 38.605 1.00 88.81 241 LYS A CA 1
ATOM 1856 C C . LYS A 1 241 ? -23.686 9.655 40.027 1.00 88.81 241 LYS A C 1
ATOM 1858 O O . LYS A 1 241 ? -23.044 10.619 40.441 1.00 88.81 241 LYS A O 1
ATOM 1863 N N . ARG A 1 242 ? -24.637 9.064 40.759 1.00 88.75 242 ARG A N 1
ATOM 1864 C CA . ARG A 1 242 ? -24.959 9.414 42.149 1.00 88.75 242 ARG A CA 1
ATOM 1865 C C . ARG A 1 242 ? -24.424 8.393 43.151 1.00 88.75 242 ARG A C 1
ATOM 1867 O O . ARG A 1 242 ? -24.015 8.806 44.231 1.00 88.75 242 ARG A O 1
ATOM 1874 N N . THR A 1 243 ? -24.461 7.101 42.827 1.00 92.69 243 THR A N 1
ATOM 1875 C CA . THR A 1 243 ? -24.103 6.023 43.766 1.00 92.69 243 THR A CA 1
ATOM 1876 C C . THR A 1 243 ? -22.619 5.659 43.744 1.00 92.69 243 THR A C 1
ATOM 1878 O O . THR A 1 243 ? -22.077 5.317 44.790 1.00 92.69 243 THR A O 1
ATOM 1881 N N . ASP A 1 244 ? -21.962 5.760 42.587 1.00 93.75 244 ASP A N 1
ATOM 1882 C CA . ASP A 1 244 ? -20.539 5.467 42.377 1.00 93.75 244 ASP A CA 1
ATOM 1883 C C . ASP A 1 244 ? -19.965 6.345 41.238 1.00 93.75 244 ASP A C 1
ATOM 1885 O O . ASP A 1 244 ? -19.757 5.889 40.106 1.00 93.75 244 ASP A O 1
ATOM 1889 N N . PRO A 1 245 ? -19.770 7.654 41.495 1.00 89.69 245 PRO A N 1
ATOM 1890 C CA . PRO A 1 245 ? -19.387 8.605 40.456 1.00 89.69 245 PRO A CA 1
ATOM 1891 C C . PRO A 1 245 ? -17.998 8.317 39.881 1.00 89.69 245 PRO A C 1
ATOM 1893 O O . PRO A 1 245 ? -17.775 8.575 38.701 1.00 89.69 245 PRO A O 1
ATOM 1896 N N . THR A 1 246 ? -17.078 7.781 40.690 1.00 92.38 246 THR A N 1
ATOM 1897 C CA . THR A 1 246 ? -15.735 7.399 40.239 1.00 92.38 246 THR A CA 1
ATOM 1898 C C . THR A 1 246 ? -15.835 6.336 39.157 1.00 92.38 246 THR A C 1
ATOM 1900 O O . THR A 1 246 ? -15.383 6.576 38.039 1.00 92.38 246 THR A O 1
ATOM 1903 N N . ARG A 1 247 ? -16.541 5.232 39.436 1.00 91.69 247 ARG A N 1
ATOM 1904 C CA . ARG A 1 247 ? -16.765 4.167 38.457 1.00 91.69 247 ARG A CA 1
ATOM 1905 C C . ARG A 1 247 ? -17.462 4.680 37.199 1.00 91.69 247 ARG A C 1
ATOM 1907 O O . ARG A 1 247 ? -17.039 4.355 36.098 1.00 91.69 247 ARG A O 1
ATOM 1914 N N . TYR A 1 248 ? -18.489 5.522 37.346 1.00 90.25 248 TYR A N 1
ATOM 1915 C CA . TYR A 1 248 ? -19.204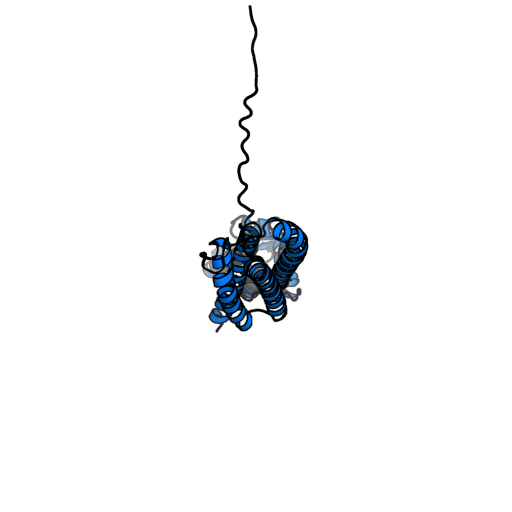 6.100 36.203 1.00 90.25 248 TYR A CA 1
ATOM 1916 C C . TYR A 1 248 ? -18.271 6.860 35.244 1.00 90.25 248 TYR A C 1
ATOM 1918 O O . TYR A 1 248 ? -18.325 6.653 34.030 1.00 90.25 248 TYR A O 1
ATOM 1926 N N . TYR A 1 249 ? -17.412 7.744 35.765 1.00 89.25 249 TYR A N 1
ATOM 1927 C CA . TYR A 1 249 ? -16.496 8.517 34.922 1.00 89.25 249 TYR A CA 1
ATOM 1928 C C . TYR A 1 249 ? -15.335 7.674 34.384 1.00 89.25 249 TYR A C 1
ATOM 1930 O O . TYR A 1 249 ? -14.956 7.873 33.231 1.00 89.25 249 TYR A O 1
ATOM 1938 N N . GLU A 1 250 ? -14.815 6.723 35.163 1.00 91.06 250 GLU A N 1
ATOM 1939 C CA . GLU A 1 250 ? -13.771 5.793 34.716 1.00 91.06 250 GLU A CA 1
ATOM 1940 C C . GLU A 1 250 ? -14.256 4.915 33.557 1.00 91.06 250 GLU A C 1
ATOM 1942 O O . GLU A 1 250 ? -13.573 4.833 32.539 1.00 91.06 250 GLU A O 1
ATOM 1947 N N . THR A 1 251 ? -15.464 4.343 33.642 1.00 90.00 251 THR A N 1
ATOM 1948 C CA . THR A 1 251 ? -16.050 3.549 32.548 1.00 90.00 251 THR A CA 1
ATOM 1949 C C . THR A 1 251 ? -16.254 4.391 31.286 1.00 90.00 251 THR A C 1
ATOM 1951 O O . THR A 1 251 ? -15.898 3.965 30.189 1.00 90.00 251 THR A O 1
ATOM 1954 N N . LEU A 1 252 ? -16.765 5.623 31.409 1.00 89.62 252 LEU A N 1
ATOM 1955 C CA . LEU A 1 252 ? -16.917 6.511 30.248 1.00 89.62 252 LEU A CA 1
ATOM 1956 C C . LEU A 1 252 ? -15.577 6.913 29.626 1.00 89.62 252 LEU A C 1
ATOM 1958 O O . LEU A 1 252 ? -15.485 7.054 28.403 1.00 89.62 252 LEU A O 1
ATOM 1962 N N . GLN A 1 253 ? -14.549 7.120 30.449 1.00 90.31 253 GLN A N 1
ATOM 1963 C CA . GLN A 1 253 ? -13.205 7.422 29.975 1.00 90.31 253 GLN A CA 1
ATOM 1964 C C . GLN A 1 253 ? -12.589 6.217 29.258 1.00 90.31 253 GLN A C 1
ATOM 1966 O O . GLN A 1 253 ? -12.019 6.403 28.185 1.00 90.31 253 GLN A O 1
ATOM 1971 N N . ALA A 1 254 ? -12.739 5.008 29.803 1.00 90.31 254 ALA A N 1
ATOM 1972 C CA . ALA A 1 254 ? -12.250 3.773 29.194 1.00 90.31 254 ALA A CA 1
ATOM 1973 C C . ALA A 1 254 ? -12.902 3.519 27.825 1.00 90.31 254 ALA A C 1
ATOM 1975 O O . ALA A 1 254 ? -12.192 3.357 26.835 1.00 90.31 254 ALA A O 1
ATOM 1976 N N . LEU A 1 255 ? -14.233 3.641 27.732 1.00 90.25 255 LEU A N 1
ATOM 1977 C CA . LEU A 1 255 ? -14.972 3.561 26.464 1.00 90.25 255 LEU A CA 1
ATOM 1978 C C . LEU A 1 255 ? -14.495 4.602 25.445 1.00 90.25 255 LEU A C 1
ATOM 1980 O O . LEU A 1 255 ? -14.288 4.292 24.271 1.00 90.25 255 LEU A O 1
ATOM 1984 N N . SER A 1 256 ? -14.300 5.846 25.892 1.00 89.00 256 SER A N 1
ATOM 1985 C CA . SER A 1 256 ? -13.815 6.919 25.018 1.00 89.00 256 SER A CA 1
ATOM 1986 C C . SER A 1 256 ? -12.397 6.630 24.522 1.00 89.00 256 SER A C 1
ATOM 1988 O O . SER A 1 256 ? -12.127 6.785 23.337 1.00 89.00 256 SER A O 1
ATOM 1990 N N . GLN A 1 257 ? -11.503 6.162 25.395 1.00 90.25 257 GLN A N 1
ATOM 1991 C CA . GLN A 1 257 ? -10.132 5.822 25.021 1.00 90.25 257 GLN A CA 1
ATOM 1992 C C . GLN A 1 257 ? -10.086 4.634 24.054 1.00 90.25 257 GLN A C 1
ATOM 1994 O O . GLN A 1 257 ? -9.392 4.707 23.044 1.00 90.25 257 GLN A O 1
ATOM 1999 N N . ALA A 1 258 ? -10.859 3.575 24.309 1.00 92.56 258 ALA A N 1
ATOM 2000 C CA . ALA A 1 258 ? -10.927 2.407 23.434 1.00 92.56 258 ALA A CA 1
ATOM 2001 C C . ALA A 1 258 ? -11.435 2.771 22.028 1.00 92.56 258 ALA A C 1
ATOM 2003 O O . ALA A 1 258 ? -10.901 2.292 21.026 1.00 92.56 258 ALA A O 1
ATOM 2004 N N . ARG A 1 259 ? -12.411 3.684 21.932 1.00 91.56 259 ARG A N 1
ATOM 2005 C CA . ARG A 1 259 ? -12.858 4.246 20.650 1.00 91.56 259 ARG A CA 1
ATOM 2006 C C . ARG A 1 259 ? -11.727 4.958 19.912 1.00 91.56 259 ARG A C 1
ATOM 2008 O O . ARG A 1 259 ? -11.510 4.689 18.732 1.00 91.56 259 ARG A O 1
ATOM 2015 N N . GLU A 1 260 ? -11.018 5.866 20.583 1.00 89.62 260 GLU A N 1
ATOM 2016 C CA . GLU A 1 260 ? -9.905 6.599 19.965 1.00 89.62 260 GLU A CA 1
ATOM 2017 C C . GLU A 1 260 ? -8.770 5.658 19.539 1.00 89.62 260 GLU A C 1
ATOM 2019 O O . GLU A 1 260 ? -8.165 5.863 18.485 1.00 89.62 260 GLU A O 1
ATOM 2024 N N . ASP A 1 261 ? -8.515 4.593 20.302 1.00 91.12 261 ASP A N 1
ATOM 2025 C CA . ASP A 1 261 ? -7.528 3.571 19.957 1.00 91.12 261 ASP A CA 1
ATOM 2026 C C . ASP A 1 261 ? -7.913 2.838 18.661 1.00 91.12 261 ASP A C 1
ATOM 2028 O O . ASP A 1 261 ? -7.064 2.683 17.778 1.00 91.12 261 ASP A O 1
ATOM 2032 N N . VAL A 1 262 ? -9.189 2.458 18.491 1.00 91.19 262 VAL A N 1
ATOM 2033 C CA . VAL A 1 262 ? -9.702 1.849 17.246 1.00 91.19 262 VAL A CA 1
ATOM 2034 C C . VAL A 1 262 ? -9.560 2.811 16.069 1.00 91.19 262 VAL A C 1
ATOM 2036 O O . VAL A 1 262 ? -8.981 2.448 15.042 1.00 91.19 262 VAL A O 1
ATOM 2039 N N . LEU A 1 263 ? -10.036 4.052 16.210 1.00 89.50 263 LEU A N 1
ATOM 2040 C CA . LEU A 1 263 ? -9.967 5.058 15.144 1.00 89.50 263 LEU A CA 1
ATOM 2041 C C . LEU A 1 263 ? -8.513 5.386 14.770 1.00 89.50 263 LEU A C 1
ATOM 2043 O O . LEU A 1 263 ? -8.174 5.522 13.590 1.00 89.50 263 LEU A O 1
ATOM 2047 N N . GLY A 1 264 ? -7.635 5.477 15.767 1.00 85.56 264 GLY A N 1
ATOM 2048 C CA . GLY A 1 264 ? -6.210 5.721 15.597 1.00 85.56 264 GLY A CA 1
ATOM 2049 C C . GLY A 1 264 ? -5.493 4.567 14.899 1.00 85.56 264 GLY A C 1
ATOM 2050 O O . GLY A 1 264 ? -4.718 4.810 13.968 1.00 85.56 264 GLY A O 1
ATOM 2051 N N . ALA A 1 265 ? -5.752 3.324 15.311 1.00 88.06 265 ALA A N 1
ATOM 2052 C CA . ALA A 1 265 ? -5.190 2.128 14.686 1.00 88.06 265 ALA A CA 1
ATOM 2053 C C . ALA A 1 265 ? -5.668 1.983 13.235 1.00 88.06 265 ALA A C 1
ATOM 2055 O O . ALA A 1 265 ? -4.845 1.833 12.329 1.00 88.06 265 ALA A O 1
ATOM 2056 N N . TYR A 1 266 ? -6.973 2.151 12.998 1.00 86.62 266 TYR A N 1
ATOM 2057 C CA . TYR A 1 266 ? -7.559 2.117 11.661 1.00 86.62 266 TYR A CA 1
ATOM 2058 C C . TYR A 1 266 ? -6.926 3.178 10.755 1.00 86.62 266 TYR A C 1
ATOM 2060 O O . TYR A 1 266 ? -6.414 2.856 9.685 1.00 86.62 266 TYR A O 1
ATOM 2068 N N . LYS A 1 267 ? -6.836 4.436 11.203 1.00 84.94 267 LYS A N 1
ATOM 2069 C CA . LYS A 1 267 ? -6.202 5.517 10.431 1.00 84.94 267 LYS A CA 1
ATOM 2070 C C . LYS A 1 267 ? -4.735 5.233 10.103 1.00 84.94 267 LYS A C 1
ATOM 2072 O O . LYS A 1 267 ? -4.307 5.489 8.978 1.00 84.94 267 LYS A O 1
ATOM 2077 N N . LYS A 1 268 ? -3.949 4.724 11.060 1.00 83.50 268 LYS A N 1
ATOM 2078 C CA . LYS A 1 268 ? -2.540 4.358 10.821 1.00 83.50 268 LYS A CA 1
ATOM 2079 C C . LYS A 1 268 ? -2.428 3.278 9.749 1.00 83.50 268 LYS A C 1
ATOM 2081 O O . LYS A 1 268 ? -1.614 3.426 8.840 1.00 83.50 268 LYS A O 1
ATOM 2086 N N . LEU A 1 269 ? -3.276 2.253 9.822 1.00 82.94 269 LEU A N 1
ATOM 2087 C CA . LEU A 1 269 ? -3.332 1.182 8.833 1.00 82.94 269 LEU A CA 1
ATOM 2088 C C . LEU A 1 269 ? -3.737 1.721 7.447 1.00 82.94 269 LEU A C 1
ATOM 2090 O O . LEU A 1 269 ? -3.033 1.473 6.472 1.00 82.94 269 LEU A O 1
ATOM 2094 N N . MET A 1 270 ? -4.788 2.546 7.359 1.00 80.06 270 MET A N 1
ATOM 2095 C CA . MET A 1 270 ? -5.242 3.177 6.105 1.00 80.06 270 MET A CA 1
ATOM 2096 C C . MET A 1 270 ? -4.191 4.100 5.468 1.00 80.06 270 MET A C 1
ATOM 2098 O O . MET A 1 270 ? -4.019 4.120 4.246 1.00 80.06 270 MET A O 1
ATOM 2102 N N . ASN A 1 271 ? -3.458 4.859 6.282 1.00 76.25 271 ASN A N 1
ATOM 2103 C CA . ASN A 1 271 ? -2.389 5.727 5.796 1.00 76.25 271 ASN A CA 1
ATOM 2104 C C . ASN A 1 271 ? -1.194 4.913 5.294 1.00 76.25 271 ASN A C 1
ATOM 2106 O O . ASN A 1 271 ? -0.645 5.231 4.242 1.00 76.25 271 ASN A O 1
ATOM 2110 N N . ALA A 1 272 ? -0.827 3.840 6.001 1.00 75.56 272 ALA A N 1
ATOM 2111 C CA . ALA A 1 272 ? 0.203 2.915 5.539 1.00 75.56 272 ALA A CA 1
ATOM 2112 C C . ALA A 1 272 ? -0.185 2.266 4.197 1.00 75.56 272 ALA A C 1
ATOM 2114 O O . ALA A 1 272 ? 0.668 2.133 3.324 1.00 75.56 272 ALA A O 1
ATOM 2115 N N . MET A 1 273 ? -1.475 1.964 3.984 1.00 69.50 273 MET A N 1
ATOM 2116 C CA . MET A 1 273 ? -1.987 1.513 2.681 1.00 69.50 273 MET A CA 1
ATOM 2117 C C . MET A 1 273 ? -1.840 2.566 1.580 1.00 69.50 273 MET A C 1
ATOM 2119 O O . MET A 1 273 ? -1.435 2.247 0.464 1.00 69.50 273 MET A O 1
ATOM 2123 N N . SER A 1 274 ? -2.172 3.823 1.879 1.00 64.44 274 SER A N 1
ATOM 2124 C CA . SER A 1 274 ? -2.177 4.907 0.886 1.00 64.44 274 SER A CA 1
ATOM 2125 C C . SER A 1 274 ? -0.762 5.283 0.436 1.00 64.44 274 SER A C 1
ATOM 2127 O O . SER A 1 274 ? -0.527 5.478 -0.755 1.00 64.44 274 SER A O 1
ATOM 2129 N N . SER A 1 275 ? 0.198 5.295 1.364 1.00 58.41 275 SER A N 1
ATOM 2130 C CA . SER A 1 275 ? 1.609 5.607 1.098 1.00 58.41 275 SER A CA 1
ATOM 2131 C C . SER A 1 275 ? 2.357 4.529 0.300 1.00 58.41 275 SER A C 1
ATOM 2133 O O . SER A 1 275 ? 3.480 4.769 -0.133 1.00 58.41 275 SER A O 1
ATOM 2135 N N . GLN 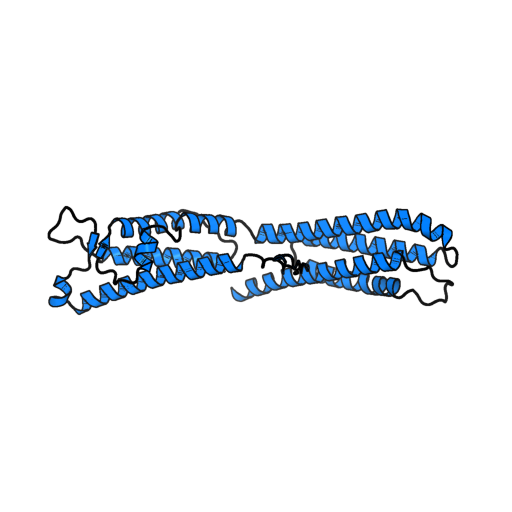A 1 276 ? 1.757 3.350 0.088 1.00 55.34 276 GLN A N 1
ATOM 2136 C CA . GLN A 1 276 ? 2.291 2.309 -0.800 1.00 55.34 276 GLN A CA 1
ATOM 2137 C C . GLN A 1 276 ? 1.813 2.443 -2.260 1.00 55.34 276 GLN A C 1
ATOM 2139 O O . GLN A 1 276 ? 2.189 1.629 -3.107 1.00 55.34 276 GLN A O 1
ATOM 2144 N N . SER A 1 277 ? 1.006 3.458 -2.593 1.00 39.34 277 SER A N 1
ATOM 2145 C CA . SER A 1 277 ? 0.678 3.765 -3.992 1.00 39.34 277 SER A CA 1
ATOM 2146 C C . SER A 1 277 ? 1.865 4.460 -4.672 1.00 39.34 277 SER A C 1
ATOM 2148 O O . SER A 1 277 ? 2.428 5.380 -4.080 1.00 39.34 277 SER A O 1
ATOM 2150 N N . PRO A 1 278 ? 2.265 4.069 -5.899 1.00 40.84 278 PRO A N 1
ATOM 2151 C CA . PRO A 1 278 ? 3.225 4.861 -6.655 1.00 40.84 278 PRO A CA 1
ATOM 2152 C C . PRO A 1 278 ? 2.615 6.245 -6.903 1.00 40.84 278 PRO A C 1
ATOM 2154 O O . PRO A 1 278 ? 1.444 6.344 -7.281 1.00 40.84 278 PRO A O 1
ATOM 2157 N N . GLU A 1 279 ? 3.394 7.298 -6.651 1.00 31.02 279 GLU A N 1
ATOM 2158 C CA . GLU A 1 279 ? 3.070 8.656 -7.094 1.00 31.02 279 GLU A CA 1
ATOM 2159 C C . GLU A 1 279 ? 2.607 8.607 -8.561 1.00 31.02 279 GLU A C 1
ATOM 2161 O O . GLU A 1 279 ? 3.261 7.944 -9.374 1.00 31.02 279 GLU A O 1
ATOM 2166 N N . PRO A 1 280 ? 1.487 9.255 -8.930 1.00 37.06 280 PRO A N 1
ATOM 2167 C CA . PRO A 1 280 ? 1.174 9.437 -10.336 1.00 37.06 280 PRO A CA 1
ATOM 2168 C C . PRO A 1 280 ? 2.298 10.259 -10.973 1.00 37.06 280 PRO A C 1
ATOM 2170 O O . PRO A 1 280 ? 2.734 11.259 -10.399 1.00 37.06 280 PRO A O 1
ATOM 2173 N N . ASP A 1 281 ? 2.761 9.818 -12.147 1.00 37.19 281 ASP A N 1
ATOM 2174 C CA . ASP A 1 281 ? 3.748 10.535 -12.953 1.00 37.19 281 ASP A CA 1
ATOM 2175 C C . ASP A 1 281 ? 3.408 12.034 -13.006 1.00 37.19 281 ASP A C 1
ATOM 2177 O O . ASP A 1 281 ? 2.234 12.388 -13.191 1.00 37.19 281 ASP A O 1
ATOM 2181 N N . PRO A 1 282 ? 4.400 12.934 -12.887 1.00 40.53 282 PRO A N 1
ATOM 2182 C CA . PRO A 1 282 ? 4.164 14.351 -13.090 1.00 40.53 282 PRO A CA 1
ATOM 2183 C C . PRO A 1 282 ? 3.662 14.552 -14.523 1.00 40.53 282 PRO A C 1
ATOM 2185 O O . PRO A 1 282 ? 4.429 14.475 -15.484 1.00 40.53 282 PRO A O 1
ATOM 2188 N N . GLN A 1 283 ? 2.356 14.798 -14.677 1.00 37.72 283 GLN A N 1
ATOM 2189 C CA . GLN A 1 283 ? 1.783 15.236 -15.942 1.00 37.72 283 GLN A CA 1
ATOM 2190 C C . GLN A 1 283 ? 2.550 16.472 -16.411 1.00 37.72 283 GLN A C 1
ATOM 2192 O O . GLN A 1 283 ? 2.477 17.542 -15.805 1.00 37.72 283 GLN A O 1
ATOM 2197 N N . ALA A 1 284 ? 3.261 16.322 -17.525 1.00 43.47 284 ALA A N 1
ATOM 2198 C CA . ALA A 1 284 ? 3.707 17.447 -18.320 1.00 43.47 284 ALA A CA 1
ATOM 2199 C C . ALA A 1 284 ? 2.467 18.244 -18.759 1.00 43.47 284 ALA A C 1
ATOM 2201 O O . ALA A 1 284 ? 1.573 17.663 -19.386 1.00 43.47 284 ALA A O 1
ATOM 2202 N N . PRO A 1 285 ? 2.373 19.558 -18.497 1.00 38.16 285 PRO A N 1
ATOM 2203 C CA . PRO A 1 285 ? 1.395 20.364 -19.197 1.00 38.16 285 PRO A CA 1
ATOM 2204 C C . PRO A 1 285 ? 1.883 20.541 -20.639 1.00 38.16 285 PRO A C 1
ATOM 2206 O O . PRO A 1 285 ? 2.723 21.388 -20.942 1.00 38.16 285 PRO A O 1
ATOM 2209 N N . ALA A 1 286 ? 1.350 19.711 -21.538 1.00 42.28 286 ALA A N 1
ATOM 2210 C CA . ALA A 1 286 ? 1.301 20.019 -22.957 1.00 42.28 286 ALA A CA 1
ATOM 2211 C C . ALA A 1 286 ? 0.508 21.323 -23.132 1.00 42.28 286 ALA A C 1
ATOM 2213 O O . ALA A 1 286 ? -0.610 21.461 -22.633 1.00 42.28 286 ALA A O 1
ATOM 2214 N N . GLY A 1 287 ? 1.117 22.300 -23.799 1.00 43.72 287 GLY A N 1
ATOM 2215 C CA . GLY A 1 287 ? 0.504 23.595 -24.047 1.00 43.72 287 GLY A CA 1
ATOM 2216 C C . GLY A 1 287 ? -0.764 23.487 -24.890 1.00 43.72 287 GLY A C 1
ATOM 2217 O O . GLY A 1 287 ? -0.797 22.763 -25.878 1.00 43.72 287 GLY A O 1
ATOM 2218 N N . GLN A 1 288 ? -1.776 24.271 -24.527 1.00 37.66 288 GLN A N 1
ATOM 2219 C CA . GLN A 1 288 ? -2.866 24.682 -25.411 1.00 37.66 288 GLN A CA 1
ATOM 2220 C C . GLN A 1 288 ? -3.472 25.984 -24.869 1.00 37.66 288 GLN A C 1
ATOM 2222 O O . GLN A 1 288 ? -4.449 25.991 -24.127 1.00 37.66 288 GLN A O 1
ATOM 2227 N N . SER A 1 289 ? -2.890 27.123 -25.251 1.00 35.00 289 SER A N 1
ATOM 2228 C CA . SER A 1 289 ? -3.607 28.400 -25.220 1.00 35.00 289 SER A CA 1
ATOM 2229 C C . SER A 1 289 ? -4.498 28.470 -26.457 1.00 35.00 289 SER A C 1
ATOM 2231 O O . SER A 1 289 ? -4.141 29.065 -27.470 1.00 35.00 289 SER A O 1
ATOM 2233 N N . ILE A 1 290 ? -5.657 27.820 -26.379 1.00 37.88 290 ILE A N 1
ATOM 2234 C CA . ILE A 1 290 ? -6.787 28.110 -27.259 1.00 37.88 290 ILE A CA 1
ATOM 2235 C C . ILE A 1 290 ? -7.488 29.328 -26.649 1.00 37.88 290 ILE A C 1
ATOM 2237 O O . ILE A 1 290 ? -8.159 29.209 -25.628 1.00 37.88 290 ILE A O 1
ATOM 2241 N N . GLN A 1 291 ? -7.324 30.508 -27.250 1.00 37.19 291 GLN A N 1
ATOM 2242 C CA . GLN A 1 291 ? -8.281 31.601 -27.072 1.00 37.19 291 GLN A CA 1
ATOM 2243 C C . GLN A 1 291 ? -9.227 31.601 -28.269 1.00 37.19 291 GLN A C 1
ATOM 2245 O O . GLN A 1 291 ? -8.872 32.047 -29.357 1.00 37.19 291 GLN A O 1
ATOM 2250 N N . ILE A 1 292 ? -10.442 31.105 -28.053 1.00 41.66 292 ILE A N 1
ATOM 2251 C CA . ILE A 1 292 ? -11.605 31.411 -28.885 1.00 41.66 292 ILE A CA 1
ATOM 2252 C C . ILE A 1 292 ? -12.765 31.693 -27.937 1.00 41.66 292 ILE A C 1
ATOM 2254 O O . ILE A 1 292 ? -13.147 30.796 -27.197 1.00 41.66 292 ILE A O 1
ATOM 2258 N N . THR A 1 293 ? -13.297 32.918 -27.989 1.00 38.22 293 THR A N 1
ATOM 2259 C CA . THR A 1 293 ? -14.726 33.240 -28.230 1.00 38.22 293 THR A CA 1
ATOM 2260 C C . THR A 1 293 ? -14.871 34.767 -28.279 1.00 38.22 293 THR A C 1
ATOM 2262 O O . THR A 1 293 ? -14.417 35.448 -27.368 1.00 38.22 293 THR A O 1
ATOM 2265 N N . ALA A 1 294 ? -15.226 35.320 -29.448 1.00 38.59 294 ALA A N 1
ATOM 2266 C CA . ALA A 1 294 ? -16.587 35.738 -29.848 1.00 38.59 294 ALA A CA 1
ATOM 2267 C C . ALA A 1 294 ? -16.960 37.080 -29.182 1.00 38.59 294 ALA A C 1
ATOM 2269 O O . ALA A 1 294 ? -16.986 37.166 -27.966 1.00 38.59 294 ALA A O 1
ATOM 2270 N N . GLY A 1 295 ? -17.140 38.203 -29.875 1.00 34.38 295 GLY A N 1
ATOM 2271 C CA . GLY A 1 295 ? -17.865 38.422 -31.123 1.00 34.38 295 GLY A CA 1
ATOM 2272 C C . GLY A 1 295 ? -19.133 39.193 -30.759 1.00 34.38 295 GLY A C 1
ATOM 2273 O O . GLY A 1 295 ? -20.001 38.616 -30.118 1.00 34.38 295 GLY A O 1
ATOM 2274 N N . ASP A 1 296 ? -19.229 40.469 -31.138 1.00 41.47 296 ASP A N 1
ATOM 2275 C CA . ASP A 1 296 ? -20.519 41.157 -31.188 1.00 41.47 296 ASP A CA 1
ATOM 2276 C C . ASP A 1 296 ? -20.530 42.276 -32.239 1.00 41.47 296 ASP A C 1
ATOM 2278 O O . ASP A 1 296 ? -19.509 42.903 -32.526 1.00 41.47 296 ASP A O 1
ATOM 2282 N N . ASN A 1 297 ? -21.687 42.423 -32.878 1.00 42.06 297 ASN A N 1
ATOM 2283 C CA . ASN A 1 297 ? -21.903 43.040 -34.186 1.00 42.06 297 ASN A CA 1
ATOM 2284 C C . ASN A 1 297 ? -22.184 44.561 -34.141 1.00 42.06 297 ASN A C 1
ATOM 2286 O O . ASN A 1 297 ? -22.774 45.062 -33.191 1.00 42.06 297 ASN A O 1
ATOM 2290 N N . SER A 1 298 ? -21.787 45.228 -35.239 1.00 38.00 298 SER A N 1
ATOM 2291 C CA . SER A 1 298 ? -22.395 46.332 -36.030 1.00 38.00 298 SER A CA 1
ATOM 2292 C C . SER A 1 298 ? -23.632 47.108 -35.517 1.00 38.00 298 SER A C 1
ATOM 2294 O O . SER A 1 298 ? -24.506 46.524 -34.878 1.00 38.00 298 SER A O 1
ATOM 2296 N N . PRO A 1 299 ? -23.795 48.404 -35.882 1.00 52.62 299 PRO A N 1
ATOM 2297 C CA . PRO A 1 299 ? -23.762 48.932 -37.263 1.00 52.62 299 PRO A CA 1
ATOM 2298 C C . PRO A 1 299 ? -22.673 49.960 -37.587 1.00 52.62 299 PRO A C 1
ATOM 2300 O O . PRO A 1 299 ? -22.279 50.742 -36.696 1.00 52.62 299 PRO A O 1
#

Radius of gyration: 32.85 Å; chains: 1; bounding box: 84×65×91 Å

Sequence (299 aa):
MAHYLDEGRGEVLNVCRSYFRAAQALQAALFRSWIAPPVESLDAPVPEAVAVVEAGVPNLLNQLRELQMLAAPRVISAAADLYEAIRAAADAQFELHLRSPGNGGRVCDLDSEAFAHHSGRVDSALEEFSRAVGRQTVSMGGPDRDKMTRVARVIPPDVPWMRFLLEGEPLRRVPDWVAAGVDDAREALQRDIVDFTDPGLARLHQDLVDALGRLADEFGGTFPPEDSDTLSYTEVPPEWKRTDPTRYYETLQALSQAREDVLGAYKKLMNAMSSQSPEPDPQAPAGQSIQITAGDNSP